Protein AF-A0A9Q1GCL2-F1 (afdb_monomer_lite)

Secondary structure (DSSP, 8-state):
--EEE-S-HHHHHHHHHTT--EEE-HHHHHHHHHHHHHTT-HHHHHHHHHHHHHHHHHHT-HHHHHHHHHHHHHTT---PPPPPPPTT-HHHHHHHHHHHHHTHHHHHHHHHH-TTTGGGPPPHHHHHHHHHHHHHHHHHHHHHHHHT-SSSPPPPPGGGHHHHHHHHHHHHHHHHHHHHHHTTS-----------------------GGGGSGGG------TT--HHHHHHHHHTSPPPPTTS-HHHHHHHTTTT-HHHHHHHHHHHTS-S-SHHHHHHHHHHHHHS-GGGTT--HHHHHHHHHHHHHTT--

Structure (mmCIF, N/CA/C/O backbone):
data_AF-A0A9Q1GCL2-F1
#
_entry.id   AF-A0A9Q1GCL2-F1
#
loop_
_atom_site.group_PDB
_atom_site.id
_atom_site.type_symbol
_atom_site.label_atom_id
_atom_site.label_alt_id
_atom_site.label_comp_id
_atom_site.label_asym_id
_atom_site.label_entity_id
_atom_site.label_seq_id
_atom_site.pdbx_PDB_ins_code
_atom_site.Cartn_x
_atom_site.Cartn_y
_atom_site.Cartn_z
_atom_site.occupancy
_atom_site.B_iso_or_equiv
_atom_site.auth_seq_id
_atom_site.auth_comp_id
_atom_site.auth_asym_id
_atom_site.auth_atom_id
_atom_site.pdbx_PDB_model_num
ATOM 1 N N . MET A 1 1 ? 7.109 1.584 -27.297 1.00 70.25 1 MET A N 1
ATOM 2 C CA . MET A 1 1 ? 6.542 2.075 -26.024 1.00 70.25 1 MET A CA 1
ATOM 3 C C . MET A 1 1 ? 6.317 0.858 -25.142 1.00 70.25 1 MET A C 1
ATOM 5 O O . MET A 1 1 ? 5.675 -0.067 -25.613 1.00 70.25 1 MET A O 1
ATOM 9 N N . CYS A 1 2 ? 6.886 0.822 -23.938 1.00 79.62 2 CYS A N 1
ATOM 10 C CA . CYS A 1 2 ? 6.651 -0.240 -22.954 1.00 79.62 2 CYS A CA 1
ATOM 11 C C . CYS A 1 2 ? 5.731 0.305 -21.854 1.00 79.62 2 CYS A C 1
ATOM 13 O O . CYS A 1 2 ? 5.875 1.469 -21.479 1.00 79.62 2 CYS A O 1
ATOM 15 N N . MET A 1 3 ? 4.786 -0.498 -21.360 1.00 83.00 3 MET A N 1
ATOM 16 C CA . MET A 1 3 ? 3.843 -0.079 -20.318 1.00 83.00 3 MET A CA 1
ATOM 17 C C . MET A 1 3 ? 3.884 -1.002 -19.101 1.00 83.00 3 MET A C 1
ATOM 19 O O . MET A 1 3 ? 3.617 -2.201 -19.209 1.00 83.00 3 MET A O 1
ATOM 23 N N . THR A 1 4 ? 4.120 -0.423 -17.923 1.00 85.31 4 THR A N 1
ATOM 24 C CA . THR A 1 4 ? 3.978 -1.116 -16.637 1.00 85.31 4 THR A CA 1
ATOM 25 C C . THR A 1 4 ? 2.554 -0.954 -16.122 1.00 85.31 4 THR A C 1
ATOM 27 O O . THR A 1 4 ? 2.095 0.160 -15.879 1.00 85.31 4 THR A O 1
ATOM 30 N N . THR A 1 5 ? 1.828 -2.059 -15.966 1.00 86.00 5 THR A N 1
ATOM 31 C CA . THR A 1 5 ? 0.405 -2.037 -15.582 1.00 86.00 5 THR A CA 1
ATOM 32 C C . THR A 1 5 ? 0.090 -3.083 -14.519 1.00 86.00 5 THR A C 1
ATOM 34 O O . THR A 1 5 ? 0.807 -4.077 -14.354 1.00 86.00 5 THR A O 1
ATOM 37 N N . ASP A 1 6 ? -0.994 -2.865 -13.774 1.00 83.38 6 ASP A N 1
ATOM 38 C CA . ASP A 1 6 ? -1.545 -3.883 -12.882 1.00 83.38 6 ASP A CA 1
ATOM 39 C C . ASP A 1 6 ? -2.020 -5.112 -13.679 1.00 83.38 6 ASP A C 1
ATOM 41 O O . ASP A 1 6 ? -1.989 -5.147 -14.909 1.00 83.38 6 ASP A O 1
ATOM 45 N N . SER A 1 7 ? -2.403 -6.194 -13.007 1.00 79.94 7 SER A N 1
ATOM 46 C CA . SER A 1 7 ? -2.884 -7.402 -13.701 1.00 79.94 7 SER A CA 1
ATOM 47 C C . SER A 1 7 ? -4.370 -7.340 -14.062 1.00 79.94 7 SER A C 1
ATOM 49 O O . SER A 1 7 ? -4.996 -8.386 -14.208 1.00 79.94 7 SER A O 1
ATOM 51 N N . GLY A 1 8 ? -4.940 -6.137 -14.212 1.00 83.69 8 GLY A N 1
ATOM 52 C CA . GLY A 1 8 ? -6.327 -5.957 -14.618 1.00 83.69 8 GLY A CA 1
ATOM 53 C C . GLY A 1 8 ? -6.581 -6.538 -16.010 1.00 83.69 8 GLY A C 1
ATOM 54 O O . GLY A 1 8 ? -5.908 -6.174 -16.974 1.00 83.69 8 GLY A O 1
ATOM 55 N N . ALA A 1 9 ? -7.573 -7.426 -16.126 1.00 86.25 9 ALA A N 1
ATOM 56 C CA . ALA A 1 9 ? -7.860 -8.157 -17.364 1.00 86.25 9 ALA A CA 1
ATOM 57 C C . ALA A 1 9 ? -8.080 -7.223 -18.568 1.00 86.25 9 ALA A C 1
ATOM 59 O O . ALA A 1 9 ? -7.517 -7.444 -19.637 1.00 86.25 9 ALA A O 1
ATOM 60 N N . ASN A 1 10 ? -8.814 -6.124 -18.368 1.00 89.50 10 ASN A N 1
ATOM 61 C CA . ASN A 1 10 ? -9.079 -5.136 -19.417 1.00 89.50 10 ASN A CA 1
ATOM 62 C C . ASN A 1 10 ? -7.790 -4.480 -19.934 1.00 89.50 10 ASN A C 1
ATOM 64 O O . ASN A 1 10 ? -7.620 -4.328 -21.142 1.00 89.50 10 ASN A O 1
ATOM 68 N N . MET A 1 11 ? -6.862 -4.138 -19.032 1.00 86.88 11 MET A N 1
ATOM 69 C CA . MET A 1 11 ? -5.577 -3.536 -19.397 1.00 86.88 11 MET A CA 1
ATOM 70 C C . MET A 1 11 ? -4.681 -4.537 -20.125 1.00 86.88 11 MET A C 1
ATOM 72 O O . MET A 1 11 ? -4.059 -4.185 -21.123 1.00 86.88 11 MET A O 1
ATOM 76 N N . VAL A 1 12 ? -4.645 -5.796 -19.675 1.00 87.19 12 VAL A N 1
ATOM 77 C CA . VAL A 1 12 ? -3.900 -6.872 -20.353 1.00 87.19 12 VAL A CA 1
ATOM 78 C C . VAL A 1 12 ? -4.408 -7.060 -21.785 1.00 87.19 12 VAL A C 1
ATOM 80 O O . VAL A 1 12 ? -3.611 -7.050 -22.722 1.00 87.19 12 VAL A O 1
ATOM 83 N N . CYS A 1 13 ? -5.727 -7.176 -21.968 1.00 89.00 13 CYS A N 1
ATOM 84 C CA . CYS A 1 13 ? -6.334 -7.351 -23.287 1.00 89.00 13 CYS A CA 1
ATOM 85 C C . CYS A 1 13 ? -6.073 -6.150 -24.203 1.00 89.00 13 CYS A C 1
ATOM 87 O O . CYS A 1 13 ? -5.667 -6.334 -25.349 1.00 89.00 13 CYS A O 1
ATOM 89 N N . ALA A 1 14 ? -6.247 -4.925 -23.699 1.00 90.06 14 ALA A N 1
ATOM 90 C CA . ALA A 1 14 ? -6.014 -3.712 -24.479 1.00 90.06 14 ALA A CA 1
ATOM 91 C C . ALA A 1 14 ? -4.563 -3.610 -24.980 1.00 90.06 14 ALA A C 1
ATOM 93 O O . ALA A 1 14 ? -4.330 -3.246 -26.133 1.00 90.06 14 ALA A O 1
ATOM 94 N N . LEU A 1 15 ? -3.580 -3.968 -24.149 1.00 89.69 15 LEU A N 1
ATOM 95 C CA . LEU A 1 15 ? -2.168 -3.970 -24.550 1.00 89.69 15 LEU A CA 1
ATOM 96 C C . LEU A 1 15 ? -1.850 -5.074 -25.564 1.00 89.69 15 LEU A C 1
ATOM 98 O O . LEU A 1 15 ? -1.062 -4.844 -26.480 1.00 89.69 15 LEU A O 1
ATOM 102 N N . GLY A 1 16 ? -2.504 -6.234 -25.447 1.00 88.31 16 GLY A N 1
ATOM 103 C CA . GLY A 1 16 ? -2.401 -7.319 -26.424 1.00 88.31 16 GLY A CA 1
ATOM 104 C C . GLY A 1 16 ? -2.926 -6.917 -27.805 1.00 88.31 16 GLY A C 1
ATOM 105 O O . GLY A 1 16 ? -2.242 -7.125 -28.804 1.00 88.31 16 GLY A O 1
ATOM 106 N N . ILE A 1 17 ? -4.094 -6.266 -27.857 1.00 93.00 17 ILE A N 1
ATOM 107 C CA . ILE A 1 17 ? -4.690 -5.755 -29.104 1.00 93.00 17 ILE A CA 1
ATOM 108 C C . ILE A 1 17 ? -3.762 -4.727 -29.766 1.00 93.00 17 ILE A C 1
ATOM 110 O O . ILE A 1 17 ? -3.517 -4.794 -30.968 1.00 93.00 17 ILE A O 1
ATOM 114 N N . ASN A 1 18 ? -3.196 -3.812 -28.974 1.00 90.38 18 ASN A N 1
ATOM 115 C CA . ASN A 1 18 ? -2.291 -2.773 -29.469 1.00 90.38 18 ASN A CA 1
ATOM 116 C C . ASN A 1 18 ? -0.856 -3.265 -29.736 1.00 90.38 18 ASN A C 1
ATOM 118 O O . ASN A 1 18 ? -0.034 -2.495 -30.231 1.00 90.38 18 ASN A O 1
ATOM 122 N N . LYS A 1 19 ? -0.540 -4.533 -29.426 1.00 90.31 19 LYS A N 1
ATOM 123 C CA . LYS A 1 19 ? 0.804 -5.131 -29.541 1.00 90.31 19 LYS A CA 1
ATOM 124 C C . LYS A 1 19 ? 1.884 -4.326 -28.804 1.00 90.31 19 LYS A C 1
ATOM 126 O O . LYS A 1 19 ? 3.006 -4.179 -29.289 1.00 90.31 19 LYS A O 1
ATOM 131 N N . TRP A 1 20 ? 1.550 -3.779 -27.637 1.00 89.25 20 TRP A N 1
ATOM 132 C CA . TRP A 1 20 ? 2.498 -3.022 -26.820 1.00 89.25 20 TRP A CA 1
ATOM 133 C C . TRP A 1 20 ? 3.169 -3.928 -25.781 1.00 89.25 20 TRP A C 1
ATOM 135 O O . TRP A 1 20 ? 2.464 -4.635 -25.056 1.00 89.25 20 TRP A O 1
ATOM 145 N N . PRO A 1 21 ? 4.513 -3.902 -25.666 1.00 86.69 21 PRO A N 1
ATOM 146 C CA . PRO A 1 21 ? 5.229 -4.580 -24.594 1.00 86.69 21 PRO A CA 1
ATOM 147 C C . PRO A 1 21 ? 4.680 -4.191 -23.221 1.00 86.69 21 PRO A C 1
ATOM 149 O O . PRO A 1 21 ? 4.565 -3.006 -22.890 1.00 86.69 21 PRO A O 1
ATOM 152 N N . ARG A 1 22 ? 4.339 -5.204 -22.425 1.00 86.88 22 ARG A N 1
ATOM 153 C CA . ARG A 1 22 ? 3.745 -5.046 -21.101 1.00 86.88 22 ARG A CA 1
ATOM 154 C C . ARG A 1 22 ? 4.687 -5.591 -20.037 1.00 86.88 22 ARG A C 1
ATOM 156 O O . ARG A 1 22 ? 5.081 -6.751 -20.101 1.00 86.88 22 ARG A O 1
ATOM 163 N N . LEU A 1 23 ? 4.924 -4.791 -19.004 1.00 86.38 23 LEU A N 1
ATOM 164 C CA . LEU A 1 23 ? 5.524 -5.240 -17.751 1.00 86.38 23 LEU A CA 1
ATOM 165 C C . LEU A 1 23 ? 4.456 -5.317 -16.662 1.00 86.38 23 LEU A C 1
ATOM 167 O O . LEU A 1 23 ? 3.565 -4.467 -16.563 1.00 86.38 23 LEU A O 1
ATOM 171 N N . ALA A 1 24 ? 4.519 -6.369 -15.851 1.00 86.12 24 ALA A N 1
ATOM 172 C CA . ALA A 1 24 ? 3.649 -6.490 -14.693 1.00 86.12 24 ALA A CA 1
ATOM 173 C C . ALA A 1 24 ? 4.147 -5.561 -13.581 1.00 86.12 24 ALA A C 1
ATOM 175 O O . ALA A 1 24 ? 5.326 -5.566 -13.248 1.00 86.12 24 ALA A O 1
ATOM 176 N N . CYS A 1 25 ? 3.240 -4.794 -12.977 1.00 87.12 25 CYS A N 1
ATOM 177 C CA . CYS A 1 25 ? 3.561 -3.968 -11.819 1.00 87.12 25 CYS A CA 1
ATOM 178 C C . CYS A 1 25 ? 4.059 -4.837 -10.654 1.00 87.12 25 CYS A C 1
ATOM 180 O O . CYS A 1 25 ? 3.294 -5.642 -10.105 1.00 87.12 25 CYS A O 1
ATOM 182 N N . PHE A 1 26 ? 5.312 -4.627 -10.243 1.00 84.88 26 PHE A N 1
ATOM 183 C CA . PHE A 1 26 ? 5.939 -5.344 -9.135 1.00 84.88 26 PHE A CA 1
ATOM 184 C C . PHE A 1 26 ? 5.127 -5.208 -7.840 1.00 84.88 26 PHE A C 1
ATOM 186 O O . PHE A 1 26 ? 4.788 -6.205 -7.207 1.00 84.88 26 PHE A O 1
ATOM 193 N N . GLY A 1 27 ? 4.712 -3.984 -7.490 1.00 83.12 27 GLY A N 1
ATOM 194 C CA . GLY A 1 27 ? 3.934 -3.727 -6.273 1.00 83.12 27 GLY A CA 1
ATOM 195 C C . GLY A 1 27 ? 2.605 -4.493 -6.229 1.00 83.12 27 GLY A C 1
ATOM 196 O O . GLY A 1 27 ? 2.213 -5.010 -5.183 1.00 83.12 27 GLY A O 1
ATOM 197 N N . HIS A 1 28 ? 1.934 -4.641 -7.375 1.00 82.69 28 HIS A N 1
ATOM 198 C CA . HIS A 1 28 ? 0.697 -5.416 -7.476 1.00 82.69 28 HIS A CA 1
ATOM 199 C C . HIS A 1 28 ? 0.947 -6.933 -7.420 1.00 82.69 28 HIS A C 1
ATOM 201 O O . HIS A 1 28 ? 0.155 -7.676 -6.841 1.00 82.69 28 HIS A O 1
ATOM 207 N N . ARG A 1 29 ? 2.056 -7.420 -7.989 1.00 86.06 29 ARG A N 1
ATOM 208 C CA . ARG A 1 29 ? 2.467 -8.829 -7.862 1.00 86.06 29 ARG A CA 1
ATOM 209 C C . ARG A 1 29 ? 2.797 -9.184 -6.414 1.00 86.06 29 ARG A C 1
ATOM 211 O O . ARG A 1 29 ? 2.303 -10.196 -5.922 1.00 86.06 29 ARG A O 1
ATOM 218 N N . LEU A 1 30 ? 3.541 -8.321 -5.724 1.00 85.44 30 LEU A N 1
ATOM 219 C CA . LEU A 1 30 ? 3.873 -8.489 -4.313 1.00 85.44 30 LEU A CA 1
ATOM 220 C C . LEU A 1 30 ? 2.616 -8.490 -3.434 1.00 85.44 30 LEU A C 1
ATOM 222 O O . LEU A 1 30 ? 2.471 -9.359 -2.579 1.00 85.44 30 LEU A O 1
ATOM 226 N N . HIS A 1 31 ? 1.668 -7.582 -3.694 1.00 84.06 31 HIS A N 1
ATOM 227 C CA . HIS A 1 31 ? 0.363 -7.581 -3.027 1.00 84.06 31 HIS A CA 1
ATOM 228 C C . HIS A 1 31 ? -0.335 -8.942 -3.131 1.00 84.06 31 HIS A C 1
ATOM 230 O O . HIS A 1 31 ? -0.723 -9.507 -2.112 1.00 84.06 31 HIS A O 1
ATOM 236 N N . ILE A 1 32 ? -0.454 -9.482 -4.349 1.00 85.94 32 ILE A N 1
ATOM 237 C CA . ILE A 1 32 ? -1.101 -10.776 -4.592 1.00 85.94 32 ILE A CA 1
ATOM 238 C C . ILE A 1 32 ? -0.354 -11.909 -3.883 1.00 85.94 32 ILE A C 1
ATOM 240 O O . ILE A 1 32 ? -0.993 -12.798 -3.325 1.00 85.94 32 ILE A O 1
ATOM 244 N N . ALA A 1 33 ? 0.981 -11.895 -3.899 1.00 88.88 33 ALA A N 1
ATOM 245 C CA . ALA A 1 33 ? 1.789 -12.906 -3.224 1.00 88.88 33 ALA A CA 1
ATOM 246 C C . ALA A 1 33 ? 1.540 -12.909 -1.707 1.00 88.88 33 ALA A C 1
ATOM 248 O O . ALA A 1 33 ? 1.296 -13.968 -1.132 1.00 88.88 33 ALA A O 1
ATOM 249 N N . ILE A 1 34 ? 1.521 -11.725 -1.083 1.00 87.19 34 ILE A N 1
ATOM 250 C CA . ILE A 1 34 ? 1.223 -11.562 0.345 1.00 87.19 34 ILE A CA 1
ATOM 251 C C . ILE A 1 34 ? -0.216 -11.986 0.653 1.00 87.19 34 ILE A C 1
ATOM 253 O O . ILE A 1 34 ? -0.451 -12.695 1.624 1.00 87.19 34 ILE A O 1
ATOM 257 N N . GLU A 1 35 ? -1.200 -11.580 -0.154 1.00 85.69 35 GLU A N 1
ATOM 258 C CA . GLU A 1 35 ? -2.590 -11.970 0.104 1.00 85.69 35 GLU A CA 1
ATOM 259 C C . GLU A 1 35 ? -2.785 -13.480 0.018 1.00 85.69 35 GLU A C 1
ATOM 261 O O . GLU A 1 35 ? -3.429 -14.058 0.889 1.00 85.69 35 GLU A O 1
ATOM 266 N N . ARG A 1 36 ? -2.184 -14.128 -0.984 1.00 88.75 36 ARG A N 1
ATOM 267 C CA . ARG A 1 36 ? -2.247 -15.584 -1.142 1.00 88.75 36 ARG A CA 1
ATOM 268 C C . ARG A 1 36 ? -1.541 -16.322 -0.012 1.00 88.75 36 ARG A C 1
ATOM 270 O O . ARG A 1 36 ? -2.038 -17.364 0.405 1.00 88.75 36 ARG A O 1
ATOM 277 N N . SER A 1 37 ? -0.421 -15.803 0.495 1.00 88.44 37 SER A N 1
ATOM 278 C CA . SER A 1 37 ? 0.310 -16.463 1.583 1.00 88.44 37 SER A CA 1
ATOM 279 C C . SER A 1 37 ? -0.480 -16.477 2.893 1.00 88.44 37 SER A C 1
ATOM 281 O O . SER A 1 37 ? -0.377 -17.437 3.651 1.00 88.44 37 SER A O 1
ATOM 283 N N . VAL A 1 38 ? -1.316 -15.461 3.136 1.00 86.75 38 VAL A N 1
ATOM 284 C CA . VAL A 1 38 ? -2.121 -15.352 4.366 1.00 86.75 38 VAL A CA 1
ATOM 285 C C . VAL A 1 38 ? -3.578 -15.795 4.207 1.00 86.75 38 VAL A C 1
ATOM 287 O O . VAL A 1 38 ? -4.299 -15.866 5.200 1.00 86.75 38 VAL A O 1
ATOM 290 N N . GLN A 1 39 ? -4.033 -16.099 2.987 1.00 82.69 39 GLN A N 1
ATOM 291 C CA . GLN A 1 39 ? -5.446 -16.366 2.685 1.00 82.69 39 GLN A CA 1
ATOM 292 C C . GLN A 1 39 ? -6.031 -17.542 3.480 1.00 82.69 39 GLN A C 1
ATOM 294 O O . GLN A 1 39 ? -7.204 -17.508 3.845 1.00 82.69 39 GLN A O 1
ATOM 299 N N . ASN A 1 40 ? -5.213 -18.558 3.766 1.00 87.00 40 ASN A N 1
ATOM 300 C CA . ASN A 1 40 ? -5.641 -19.785 4.441 1.00 87.00 40 ASN A CA 1
ATOM 301 C C . ASN A 1 40 ? -5.356 -19.786 5.953 1.00 87.00 40 ASN A C 1
ATOM 303 O O . ASN A 1 40 ? -5.679 -20.756 6.637 1.00 87.00 40 ASN A O 1
ATOM 307 N N . ASP A 1 41 ? -4.761 -18.720 6.495 1.00 92.62 41 ASP A N 1
ATOM 308 C CA . ASP A 1 41 ? -4.518 -18.616 7.931 1.00 92.62 41 ASP A CA 1
ATOM 309 C C . ASP A 1 41 ? -5.742 -18.008 8.635 1.00 92.62 41 ASP A C 1
ATOM 311 O O . ASP A 1 41 ? -5.983 -16.797 8.622 1.00 92.62 41 ASP A O 1
ATOM 315 N N . ASN A 1 42 ? -6.510 -18.868 9.309 1.00 92.94 42 ASN A N 1
ATOM 316 C CA . ASN A 1 42 ? -7.699 -18.473 10.067 1.00 92.94 42 ASN A CA 1
ATOM 317 C C . ASN A 1 42 ? -7.403 -17.442 11.168 1.00 92.94 42 ASN A C 1
ATOM 319 O O . ASN A 1 42 ? -8.266 -16.623 11.492 1.00 92.94 42 ASN A O 1
ATOM 323 N N . ARG A 1 43 ? -6.199 -17.451 11.754 1.00 93.31 43 ARG A N 1
ATOM 324 C CA . ARG A 1 43 ? -5.808 -16.490 12.794 1.00 93.31 43 ARG A CA 1
ATOM 325 C C . ARG A 1 43 ? -5.613 -15.110 12.183 1.00 93.31 43 ARG A C 1
ATOM 327 O O . ARG A 1 43 ? -6.129 -14.135 12.729 1.00 93.31 43 ARG A O 1
ATOM 334 N N . VAL A 1 44 ? -4.938 -15.039 11.036 1.00 92.12 44 VAL A N 1
ATOM 335 C CA . VAL A 1 44 ? -4.747 -13.789 10.284 1.00 92.12 44 VAL A CA 1
ATOM 336 C C . VAL A 1 44 ? -6.077 -13.262 9.754 1.00 92.12 44 VAL A C 1
ATOM 338 O O . VAL A 1 44 ? -6.362 -12.069 9.897 1.00 92.12 44 VAL A O 1
ATOM 341 N N . ALA A 1 45 ? -6.927 -14.137 9.214 1.00 92.06 45 ALA A N 1
ATOM 342 C CA . ALA A 1 45 ? -8.257 -13.772 8.736 1.00 92.06 45 ALA A CA 1
ATOM 343 C C . ALA A 1 45 ? -9.129 -13.197 9.864 1.00 92.06 45 ALA A C 1
ATOM 345 O O . ALA A 1 45 ? -9.732 -12.130 9.704 1.00 92.06 45 ALA A O 1
ATOM 346 N N . ARG A 1 46 ? -9.143 -13.849 11.037 1.00 93.88 46 ARG A N 1
ATOM 347 C CA . ARG A 1 46 ? -9.862 -13.369 12.227 1.00 93.88 46 ARG A CA 1
ATOM 348 C C . ARG A 1 46 ? -9.340 -12.007 12.685 1.00 93.88 46 ARG A C 1
ATOM 350 O O . ARG A 1 46 ? -10.134 -11.072 12.791 1.00 93.88 46 ARG A O 1
ATOM 357 N N . ALA A 1 47 ? -8.030 -11.879 12.899 1.00 93.88 47 ALA A N 1
ATOM 358 C CA . ALA A 1 47 ? -7.413 -10.648 13.392 1.00 93.88 47 ALA A CA 1
ATOM 359 C C . ALA A 1 47 ? -7.626 -9.475 12.420 1.00 93.88 47 ALA A C 1
ATOM 361 O O . ALA A 1 47 ? -7.990 -8.370 12.827 1.00 93.88 47 ALA A O 1
ATOM 362 N N . THR A 1 48 ? -7.471 -9.712 11.115 1.00 92.19 48 THR A N 1
ATOM 363 C CA . THR A 1 48 ? -7.745 -8.707 10.075 1.00 92.19 48 THR A CA 1
ATOM 364 C C . THR A 1 48 ? -9.224 -8.312 10.066 1.00 92.19 48 THR A C 1
ATOM 366 O O . THR A 1 48 ? -9.553 -7.129 9.971 1.00 92.19 48 THR A O 1
ATOM 369 N N . GLY A 1 49 ? -10.131 -9.282 10.216 1.00 93.50 49 GLY A N 1
ATOM 370 C CA . GLY A 1 49 ? -11.572 -9.044 10.289 1.00 93.50 49 GLY A CA 1
ATOM 371 C C . GLY A 1 49 ? -11.986 -8.192 11.492 1.00 93.50 49 GLY A C 1
ATOM 372 O O . GLY A 1 49 ? -12.800 -7.280 11.338 1.00 93.50 49 GLY A O 1
ATOM 373 N N . VAL A 1 50 ? -11.407 -8.442 12.673 1.00 94.81 50 VAL A N 1
ATOM 374 C CA . VAL A 1 50 ? -11.626 -7.617 13.875 1.00 94.81 50 VAL A CA 1
ATOM 375 C C . VAL A 1 50 ? -11.145 -6.191 13.629 1.00 94.81 50 VAL A C 1
ATOM 377 O O . VAL A 1 50 ? -11.922 -5.256 13.815 1.00 94.81 50 VAL A O 1
ATOM 380 N N . CYS A 1 51 ? -9.920 -6.021 13.122 1.00 94.62 51 CYS A N 1
ATOM 381 C CA . CYS A 1 51 ? -9.352 -4.706 12.815 1.00 94.62 51 CYS A CA 1
ATOM 382 C C . CYS A 1 51 ? -10.274 -3.900 11.878 1.00 94.62 51 CYS A C 1
ATOM 384 O O . CYS A 1 51 ? -10.681 -2.783 12.203 1.00 94.62 51 CYS A O 1
ATOM 386 N N . LYS A 1 52 ? -10.725 -4.509 10.770 1.00 94.25 52 LYS A N 1
ATOM 387 C CA . LYS A 1 52 ? -11.660 -3.889 9.812 1.00 94.25 52 LYS A CA 1
ATOM 388 C C . LYS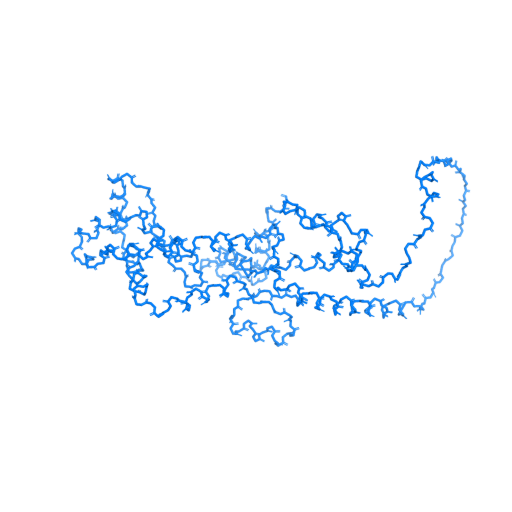 A 1 52 ? -12.989 -3.485 10.452 1.00 94.25 52 LYS A C 1
ATOM 390 O O . LYS A 1 52 ? -13.478 -2.381 10.209 1.00 94.25 52 LYS A O 1
ATOM 395 N N . LYS A 1 53 ? -13.588 -4.360 11.268 1.00 94.81 53 LYS A N 1
ATOM 396 C CA . LYS A 1 53 ? -14.868 -4.080 11.945 1.00 94.81 53 LYS A CA 1
ATOM 397 C C . LYS A 1 53 ? -14.737 -2.947 12.954 1.00 94.81 53 LYS A C 1
ATOM 399 O O . LYS A 1 53 ? -15.610 -2.079 12.996 1.00 94.81 53 LYS A O 1
ATOM 404 N N . VAL A 1 54 ? -13.652 -2.929 13.726 1.00 94.94 54 VAL A N 1
ATOM 405 C CA . VAL A 1 54 ? -13.339 -1.838 14.654 1.00 94.94 54 VAL A CA 1
ATOM 406 C C . VAL A 1 54 ? -13.230 -0.533 13.875 1.00 94.94 54 VAL A C 1
ATOM 408 O O . VAL A 1 54 ? -14.024 0.374 14.112 1.00 94.94 54 VAL A O 1
ATOM 411 N N . VAL A 1 55 ? -12.350 -0.461 12.873 1.00 95.19 55 VAL A N 1
ATOM 412 C CA . VAL A 1 55 ? -12.164 0.750 12.059 1.00 95.19 55 VAL A CA 1
ATOM 413 C C . VAL A 1 55 ? -13.482 1.231 11.456 1.00 95.19 55 VAL A C 1
ATOM 415 O O . VAL A 1 55 ? -13.823 2.402 11.606 1.00 95.19 55 VAL A O 1
ATOM 418 N N . SER A 1 56 ? -14.269 0.335 10.856 1.00 94.31 56 SER A N 1
ATOM 419 C CA . SER A 1 56 ? -15.591 0.657 10.305 1.00 94.31 56 SER A CA 1
ATOM 420 C C . SER A 1 56 ? -16.527 1.265 11.360 1.00 94.31 56 SER A C 1
ATOM 422 O O . SER A 1 56 ? -17.120 2.326 11.149 1.00 94.31 56 SER A O 1
ATOM 424 N N . THR A 1 57 ? -16.585 0.665 12.551 1.00 92.81 57 THR A N 1
ATOM 425 C CA . THR A 1 57 ? -17.441 1.117 13.659 1.00 92.81 57 THR A CA 1
ATOM 426 C C . THR A 1 57 ? -17.129 2.555 14.089 1.00 92.81 57 THR A C 1
ATOM 428 O O . THR A 1 57 ? -18.044 3.327 14.386 1.00 92.81 57 THR A O 1
ATOM 431 N N . PHE A 1 58 ? -15.853 2.952 14.095 1.00 93.88 58 PHE A N 1
ATOM 432 C CA . PHE A 1 58 ? -15.460 4.339 14.366 1.00 93.88 58 PHE A CA 1
ATOM 433 C C . PHE A 1 58 ? -15.648 5.239 13.139 1.00 93.88 58 PHE A C 1
ATOM 435 O O . PHE A 1 58 ? -16.116 6.366 13.282 1.00 93.88 58 PHE A O 1
ATOM 442 N N . SER A 1 59 ? -15.348 4.765 11.928 1.00 91.88 59 SER A N 1
ATOM 443 C CA . SER A 1 59 ? -15.465 5.541 10.686 1.00 91.88 59 SER A CA 1
ATOM 444 C C . SER A 1 59 ? -16.888 6.024 10.402 1.00 91.88 59 SER A C 1
ATOM 446 O O . SER A 1 59 ? -17.051 7.153 9.932 1.00 91.88 59 SER A O 1
ATOM 448 N N . TYR A 1 60 ? -17.910 5.244 10.757 1.00 89.88 60 TYR A N 1
ATOM 449 C CA . TYR A 1 60 ? -19.313 5.602 10.517 1.00 89.88 60 TYR A CA 1
ATOM 450 C C . TYR A 1 60 ? -20.027 6.252 11.714 1.00 89.88 60 TYR A C 1
ATOM 452 O O . TYR A 1 60 ? -21.162 6.699 11.575 1.00 89.88 60 TYR A O 1
ATOM 460 N N . SER A 1 61 ? -19.384 6.371 12.882 1.00 93.19 61 SER A N 1
ATOM 461 C CA . SER A 1 61 ? -20.020 6.928 14.085 1.00 93.19 61 SER A CA 1
ATOM 462 C C . SER A 1 61 ? -19.309 8.176 14.593 1.00 93.19 61 SER A C 1
ATOM 464 O O . SER A 1 61 ? -18.257 8.106 15.228 1.00 93.19 61 SER A O 1
ATOM 466 N N . TRP A 1 62 ? -19.919 9.345 14.378 1.00 93.06 62 TRP A N 1
ATOM 467 C CA . TRP A 1 62 ? -19.374 10.615 14.870 1.00 93.06 62 TRP A CA 1
ATOM 468 C C . TRP A 1 62 ? -19.221 10.635 16.401 1.00 93.06 62 TRP A C 1
ATOM 470 O O . TRP A 1 62 ? -18.226 11.152 16.908 1.00 93.06 62 TRP A O 1
ATOM 480 N N . LYS A 1 63 ? -20.159 10.014 17.138 1.00 94.44 63 LYS A N 1
ATOM 481 C CA . LYS A 1 63 ? -20.105 9.899 18.606 1.00 94.44 63 LYS A CA 1
ATOM 482 C C . LYS A 1 63 ? -18.870 9.115 19.048 1.00 94.44 63 LYS A C 1
ATOM 484 O O . LYS A 1 63 ? -18.147 9.570 19.929 1.00 94.44 63 LYS A O 1
ATOM 489 N N . LYS A 1 64 ? -18.587 7.982 18.393 1.00 93.69 64 LYS A N 1
ATOM 490 C CA . LYS A 1 64 ? -17.397 7.168 18.681 1.00 93.69 64 LYS A CA 1
ATOM 491 C C . LYS A 1 64 ? -16.104 7.865 18.272 1.00 93.69 64 LYS A C 1
ATOM 493 O O . LYS A 1 64 ? -15.134 7.770 19.008 1.00 93.69 64 LYS A O 1
ATOM 498 N N . LYS A 1 65 ? -16.087 8.616 17.162 1.00 94.25 65 LYS A N 1
ATOM 499 C CA . LYS A 1 65 ? -14.931 9.461 16.801 1.00 94.25 65 LYS A CA 1
ATOM 500 C C . LYS A 1 65 ? -14.633 10.491 17.885 1.00 94.25 65 LYS A C 1
ATOM 502 O O . LYS A 1 65 ? -13.484 10.631 18.281 1.00 94.25 65 LYS A O 1
ATOM 507 N N . LYS A 1 66 ? -15.664 11.177 18.391 1.00 95.12 66 LYS A N 1
ATOM 508 C CA . LYS A 1 66 ? -15.510 12.151 19.479 1.00 95.12 66 LYS A CA 1
ATOM 509 C C . LYS A 1 66 ? -14.999 11.480 20.756 1.00 95.12 66 LYS A C 1
ATOM 511 O O . LYS A 1 66 ? -14.049 11.979 21.345 1.00 95.12 66 LYS A O 1
ATOM 516 N N . ALA A 1 67 ? -15.583 10.344 21.139 1.00 95.25 67 ALA A N 1
ATOM 517 C CA . ALA A 1 67 ? -15.145 9.571 22.302 1.00 95.25 67 ALA A CA 1
ATOM 518 C C . ALA A 1 67 ? -13.697 9.071 22.163 1.00 95.25 67 ALA A C 1
ATOM 520 O O . ALA A 1 67 ? -12.943 9.148 23.126 1.00 95.25 67 ALA A O 1
ATOM 521 N N . LEU A 1 68 ? -13.285 8.640 20.964 1.00 95.62 68 LEU A N 1
ATOM 522 C CA . LEU A 1 68 ? -11.902 8.255 20.673 1.00 95.62 68 LEU A CA 1
ATOM 523 C C . LEU A 1 68 ? -10.943 9.421 20.897 1.00 95.62 68 LEU A C 1
ATOM 525 O O . LEU A 1 68 ? -9.934 9.249 21.563 1.00 95.62 68 LEU A O 1
ATOM 529 N N . THR A 1 69 ? -11.275 10.614 20.400 1.00 95.50 69 THR A N 1
ATOM 530 C CA . THR A 1 69 ? -10.447 11.805 20.625 1.00 95.50 69 THR A CA 1
ATOM 531 C C . THR A 1 69 ? -10.367 12.186 22.102 1.00 95.50 69 THR A C 1
ATOM 533 O O . THR A 1 69 ? -9.321 12.644 22.552 1.00 95.50 69 THR A O 1
ATOM 536 N N . THR A 1 70 ? -11.441 11.996 22.871 1.00 96.25 70 THR A N 1
ATOM 537 C CA . THR A 1 70 ? -11.405 12.203 24.325 1.00 96.25 70 THR A CA 1
ATOM 538 C C . THR A 1 70 ? -10.485 11.187 25.006 1.00 96.25 70 THR A C 1
ATOM 540 O O . THR A 1 70 ? -9.557 11.599 25.694 1.00 96.25 70 THR A O 1
ATOM 543 N N . ALA A 1 71 ? -10.659 9.889 24.734 1.00 95.69 71 ALA A N 1
ATOM 544 C CA . ALA A 1 71 ? -9.824 8.823 25.297 1.00 95.69 71 ALA A CA 1
ATOM 545 C C . ALA A 1 71 ? -8.340 8.972 24.911 1.00 95.69 71 ALA A C 1
ATOM 547 O O . ALA A 1 71 ? -7.454 8.758 25.731 1.00 95.69 71 ALA A O 1
ATOM 548 N N . GLN A 1 72 ? -8.052 9.409 23.680 1.00 96.94 72 GLN A N 1
ATOM 549 C CA . GLN A 1 72 ? -6.695 9.737 23.230 1.00 96.94 72 GLN A CA 1
ATOM 550 C C . GLN A 1 72 ? -6.040 10.806 24.108 1.00 96.94 72 GLN A C 1
ATOM 552 O O . GLN A 1 72 ? -4.886 10.649 24.493 1.00 96.94 72 GLN A O 1
ATOM 557 N N . ARG A 1 73 ? -6.771 11.873 24.456 1.00 95.56 73 ARG A N 1
ATOM 558 C CA . ARG A 1 73 ? -6.250 12.936 25.330 1.00 95.56 73 ARG A CA 1
ATOM 559 C C . ARG A 1 73 ? -6.058 12.459 26.764 1.00 95.56 73 ARG A C 1
ATOM 561 O O . ARG A 1 73 ? -5.042 12.781 27.360 1.00 95.56 73 ARG A O 1
ATOM 568 N N . GLU A 1 74 ? -7.003 11.690 27.297 1.00 96.12 74 GLU A N 1
ATOM 569 C CA . GLU A 1 74 ? -6.916 11.135 28.656 1.00 96.12 74 GLU A CA 1
ATOM 570 C C . GLU A 1 74 ? -5.705 10.207 28.822 1.00 96.12 74 GLU A C 1
ATOM 572 O O . GLU A 1 74 ? -5.042 10.223 29.856 1.00 96.12 74 GLU A O 1
ATOM 577 N N . LEU A 1 75 ? -5.387 9.427 27.786 1.00 94.00 75 LEU A N 1
ATOM 578 C CA . LEU A 1 75 ? -4.277 8.472 27.780 1.00 94.00 75 LEU A CA 1
ATOM 579 C C . LEU A 1 75 ? -2.956 9.055 27.252 1.00 94.00 75 LEU A C 1
ATOM 581 O O . LEU A 1 75 ? -1.991 8.306 27.099 1.00 94.00 75 LEU A O 1
ATOM 585 N N . ASN A 1 76 ? -2.897 10.361 26.965 1.00 94.19 76 ASN A N 1
ATOM 586 C CA . ASN A 1 76 ? -1.739 11.041 26.367 1.00 94.19 76 ASN A CA 1
ATOM 587 C C . ASN A 1 76 ? -1.241 10.398 25.053 1.00 94.19 76 ASN A C 1
ATOM 589 O O . ASN A 1 76 ? -0.041 10.356 24.782 1.00 94.19 76 ASN A O 1
ATOM 593 N N . LEU A 1 77 ? -2.158 9.891 24.226 1.00 94.25 77 LEU A N 1
ATOM 594 C CA . LEU A 1 77 ? -1.853 9.329 22.911 1.00 94.25 77 LEU A CA 1
ATOM 595 C C . LEU A 1 77 ? -1.974 10.391 21.804 1.00 94.25 77 LEU A C 1
ATOM 597 O O . LEU A 1 77 ? -2.778 11.325 21.916 1.00 94.25 77 LEU A O 1
ATOM 601 N N . PRO A 1 78 ? -1.244 10.234 20.682 1.00 94.31 78 PRO A N 1
ATOM 602 C CA . PRO A 1 78 ? -1.434 11.068 19.501 1.00 94.31 78 PRO A CA 1
ATOM 603 C C . PRO A 1 78 ? -2.895 11.064 19.031 1.00 94.31 78 PRO A C 1
ATOM 605 O O . PRO A 1 78 ? -3.540 10.016 18.953 1.00 94.31 78 PRO A O 1
ATOM 608 N N . THR A 1 79 ? -3.428 12.237 18.679 1.00 92.56 79 THR A N 1
ATOM 609 C CA . THR A 1 79 ? -4.832 12.393 18.257 1.00 92.56 79 THR A CA 1
ATOM 610 C C . THR A 1 79 ? -5.01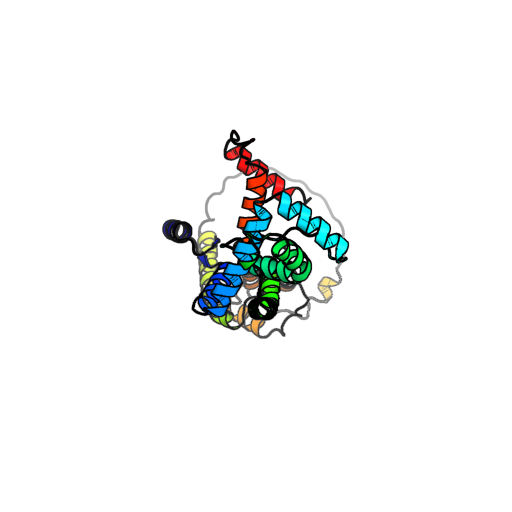8 12.053 16.779 1.00 92.56 79 THR A C 1
ATOM 612 O O . THR A 1 79 ? -5.310 12.898 15.932 1.00 92.56 79 THR A O 1
ATOM 615 N N . HIS A 1 80 ? -4.833 10.778 16.447 1.00 94.31 80 HIS A N 1
ATOM 616 C CA . HIS A 1 80 ? -4.941 10.288 15.079 1.00 94.31 80 HIS A CA 1
ATOM 617 C C . HIS A 1 80 ? -6.300 9.649 14.785 1.00 94.31 80 HIS A C 1
ATOM 619 O O . HIS A 1 80 ? -6.901 8.965 15.612 1.00 94.31 80 HIS A O 1
ATOM 625 N N . LYS A 1 81 ? -6.784 9.836 13.553 1.00 92.19 81 LYS A N 1
ATOM 626 C CA . LYS A 1 81 ? -7.948 9.102 13.039 1.00 92.19 81 LYS A CA 1
ATOM 627 C C . LYS A 1 81 ? -7.527 7.681 12.652 1.00 92.19 81 LYS A C 1
ATOM 629 O O . LYS A 1 81 ? -6.411 7.475 12.171 1.00 92.19 81 LYS A O 1
ATOM 634 N N . LEU A 1 82 ? -8.438 6.721 12.815 1.00 93.50 82 LEU A N 1
ATOM 635 C CA . LEU A 1 82 ? -8.222 5.358 12.330 1.00 93.50 82 LEU A CA 1
ATOM 636 C C . LEU A 1 82 ? -8.145 5.336 10.797 1.00 93.50 82 LEU A C 1
ATOM 638 O O . LEU A 1 82 ? -8.855 6.080 10.115 1.00 93.50 82 LEU A O 1
ATOM 642 N N . VAL A 1 83 ? -7.271 4.483 10.267 1.00 91.88 83 VAL A N 1
ATOM 643 C CA . VAL A 1 83 ? -7.004 4.358 8.830 1.00 91.88 83 VAL A CA 1
ATOM 644 C C . VAL A 1 83 ? -7.844 3.219 8.271 1.00 91.88 83 VAL A C 1
ATOM 646 O O . VAL A 1 83 ? -7.853 2.132 8.832 1.00 91.88 83 VAL A O 1
ATOM 649 N N . THR A 1 84 ? -8.554 3.461 7.170 1.00 89.50 84 THR A N 1
ATOM 650 C CA . THR A 1 84 ? -9.314 2.416 6.466 1.00 89.50 84 THR A CA 1
ATOM 651 C C . THR A 1 84 ? -8.434 1.750 5.412 1.00 89.50 84 THR A C 1
ATOM 653 O O . THR A 1 84 ? -7.729 2.436 4.674 1.00 89.50 84 THR A O 1
ATOM 656 N N . GLU A 1 85 ? -8.479 0.419 5.341 1.00 85.25 85 GLU A N 1
ATOM 657 C CA . GLU A 1 85 ? -7.779 -0.357 4.314 1.00 85.25 85 GLU A CA 1
ATOM 658 C C . GLU A 1 85 ? -8.365 -0.095 2.918 1.00 85.25 85 GLU A C 1
ATOM 660 O O . GLU A 1 85 ? -9.580 -0.118 2.720 1.00 85.25 85 GLU A O 1
ATOM 665 N N . SER A 1 86 ? -7.480 0.085 1.939 1.00 78.69 86 SER A N 1
ATOM 666 C CA . SER A 1 86 ? -7.789 0.002 0.516 1.00 78.69 86 SER A CA 1
ATOM 667 C C . SER A 1 86 ? -7.451 -1.407 0.019 1.00 78.69 86 SER A C 1
ATOM 669 O O . SER A 1 86 ? -6.273 -1.777 0.048 1.00 78.69 86 SER A O 1
ATOM 671 N N . PRO A 1 87 ? -8.424 -2.182 -0.495 1.00 65.31 87 PRO A N 1
ATOM 672 C CA . PRO A 1 87 ? -8.192 -3.552 -0.960 1.00 65.31 87 PRO A CA 1
ATOM 673 C C . PRO A 1 87 ? -7.094 -3.661 -2.020 1.00 65.31 87 PRO A C 1
ATOM 675 O O . PRO A 1 87 ? -6.419 -4.669 -2.109 1.00 65.31 87 PRO A O 1
ATOM 678 N N . THR A 1 88 ? -6.889 -2.605 -2.806 1.00 66.12 88 THR A N 1
ATOM 679 C CA . THR A 1 88 ? -5.942 -2.570 -3.926 1.00 66.12 88 THR A CA 1
ATOM 680 C C . THR A 1 88 ? -4.482 -2.357 -3.522 1.00 66.12 88 THR A C 1
ATOM 682 O O . THR A 1 88 ? -3.599 -2.437 -4.375 1.00 66.12 88 THR A O 1
ATOM 685 N N . ARG A 1 89 ? -4.197 -2.036 -2.252 1.00 71.75 89 ARG A N 1
ATOM 686 C CA . ARG A 1 89 ? -2.843 -1.692 -1.791 1.00 71.75 89 ARG A CA 1
ATOM 687 C C . ARG A 1 89 ? -2.575 -2.288 -0.419 1.00 71.75 89 ARG A C 1
ATOM 689 O O . ARG A 1 89 ? -3.023 -1.747 0.593 1.00 71.75 89 ARG A O 1
ATOM 696 N N . TRP A 1 90 ? -1.770 -3.345 -0.372 1.00 77.44 90 TRP A N 1
ATOM 697 C CA . TRP A 1 90 ? -1.421 -4.029 0.877 1.00 77.44 90 TRP A CA 1
ATOM 698 C C . TRP A 1 90 ? -0.814 -3.106 1.948 1.00 77.44 90 TRP A C 1
ATOM 700 O O . TRP A 1 90 ? -1.120 -3.270 3.125 1.00 77.44 90 TRP A O 1
ATOM 710 N N . GLY A 1 91 ? -0.041 -2.081 1.563 1.00 82.25 91 GLY A N 1
ATOM 711 C CA . GLY A 1 91 ? 0.520 -1.114 2.516 1.00 82.25 91 GLY A CA 1
ATOM 712 C C . GLY A 1 91 ? -0.546 -0.350 3.315 1.00 82.25 91 GLY A C 1
ATOM 713 O O . GLY A 1 91 ? -0.296 0.101 4.425 1.00 82.25 91 GLY A O 1
ATOM 714 N N . SER A 1 92 ? -1.778 -0.238 2.804 1.00 86.06 92 SER A N 1
ATOM 715 C CA . SER A 1 92 ? -2.886 0.347 3.572 1.00 86.06 92 SER A CA 1
ATOM 716 C C . SER A 1 92 ? -3.386 -0.565 4.698 1.00 86.06 92 SER A C 1
ATOM 718 O O . SER A 1 92 ? -3.822 -0.058 5.730 1.00 86.06 92 SER A O 1
ATOM 720 N N . ARG A 1 93 ? -3.281 -1.894 4.536 1.00 87.56 93 ARG A N 1
ATOM 721 C CA . ARG A 1 93 ? -3.591 -2.874 5.588 1.00 87.56 93 ARG A CA 1
ATOM 722 C C . ARG A 1 93 ? -2.575 -2.775 6.722 1.00 87.56 93 ARG A C 1
ATOM 724 O O . ARG A 1 93 ? -2.979 -2.720 7.878 1.00 87.56 93 ARG A O 1
ATOM 731 N N . VAL A 1 94 ? -1.287 -2.680 6.390 1.00 89.19 94 VAL A N 1
ATOM 732 C CA . VAL A 1 94 ? -0.213 -2.495 7.381 1.00 89.19 94 VAL A CA 1
ATOM 733 C C . VAL A 1 94 ? -0.382 -1.166 8.115 1.00 89.19 94 VAL A C 1
ATOM 735 O O . VAL A 1 94 ? -0.482 -1.171 9.335 1.00 89.19 94 VAL A O 1
ATOM 738 N N . LYS A 1 95 ? -0.600 -0.053 7.400 1.00 91.56 95 LYS A N 1
ATOM 739 C CA . LYS A 1 95 ? -0.904 1.258 8.014 1.00 91.56 95 LYS A CA 1
ATOM 740 C C . LYS A 1 95 ? -2.130 1.235 8.935 1.00 91.56 95 LYS A C 1
ATOM 742 O O . LYS A 1 95 ? -2.160 1.930 9.950 1.00 91.56 95 LYS A O 1
ATOM 747 N N . MET A 1 96 ? -3.166 0.471 8.578 1.00 93.88 96 MET A N 1
ATOM 748 C CA . MET A 1 96 ? -4.346 0.275 9.425 1.00 93.88 96 MET A CA 1
ATOM 749 C C . MET A 1 96 ? -3.988 -0.473 10.714 1.00 93.88 96 MET A C 1
ATOM 751 O O . MET A 1 96 ? -4.403 -0.037 11.787 1.00 93.88 96 MET A O 1
ATOM 755 N N . MET A 1 97 ? -3.207 -1.552 10.621 1.00 93.88 97 MET A N 1
ATOM 756 C CA . MET A 1 97 ? -2.750 -2.328 11.779 1.00 93.88 97 MET A CA 1
ATOM 757 C C . MET A 1 97 ? -1.795 -1.524 12.671 1.00 93.88 97 MET A C 1
ATOM 759 O O . MET A 1 97 ? -2.008 -1.487 13.876 1.00 93.88 97 MET A O 1
ATOM 763 N N . GLU A 1 98 ? -0.832 -0.794 12.104 1.00 94.50 98 GLU A N 1
ATOM 764 C CA . GLU A 1 98 ? 0.063 0.122 12.832 1.00 94.50 98 GLU A CA 1
ATOM 765 C C . GLU A 1 98 ? -0.726 1.178 13.613 1.00 94.50 98 GLU A C 1
ATOM 767 O O . GLU A 1 98 ? -0.517 1.370 14.812 1.00 94.50 98 GLU A O 1
ATOM 772 N N . ARG A 1 99 ? -1.697 1.833 12.957 1.00 95.88 99 ARG A N 1
ATOM 773 C CA . ARG A 1 99 ? -2.568 2.809 13.624 1.00 95.88 99 ARG A CA 1
ATOM 774 C C . ARG A 1 99 ? -3.407 2.155 14.717 1.00 95.88 99 ARG A C 1
ATOM 776 O O . ARG A 1 99 ? -3.678 2.791 15.731 1.00 95.88 99 ARG A O 1
ATOM 783 N N . MET A 1 100 ? -3.846 0.918 14.505 1.00 95.25 100 MET A N 1
ATOM 784 C CA . MET A 1 100 ? -4.626 0.182 15.490 1.00 95.25 100 MET A CA 1
ATOM 785 C C . MET A 1 100 ? -3.780 -0.167 16.720 1.00 95.25 100 MET A C 1
ATOM 787 O O . MET A 1 100 ? -4.238 0.039 17.837 1.00 95.25 100 MET A O 1
ATOM 791 N N . LEU A 1 101 ? -2.536 -0.608 16.530 1.00 95.81 101 LEU A N 1
ATOM 792 C CA . LEU A 1 101 ? -1.591 -0.869 17.618 1.00 95.81 101 LEU A CA 1
ATOM 793 C C . LEU A 1 101 ? -1.275 0.409 18.413 1.00 95.81 101 LEU A C 1
ATOM 795 O O . LEU A 1 101 ? -1.333 0.395 19.637 1.00 95.81 101 LEU A O 1
ATOM 799 N N . GLU A 1 102 ? -1.047 1.543 17.740 1.00 95.94 102 GLU A N 1
ATOM 800 C CA . GLU A 1 102 ? -0.822 2.840 18.406 1.00 95.94 102 GLU A CA 1
ATOM 801 C C . GLU A 1 102 ? -2.021 3.272 19.272 1.00 95.94 102 GLU A C 1
ATOM 803 O O . GLU A 1 102 ? -1.860 3.857 20.343 1.00 95.94 102 GLU A O 1
ATOM 808 N N . GLN A 1 103 ? -3.238 2.995 18.802 1.00 96.12 103 GLN A N 1
ATOM 809 C CA . GLN A 1 103 ? -4.488 3.482 19.395 1.00 96.12 103 GLN A CA 1
ATOM 810 C C . GLN A 1 103 ? -5.213 2.426 20.239 1.00 96.12 103 GLN A C 1
ATOM 812 O O . GLN A 1 103 ? -6.353 2.645 20.655 1.00 96.12 103 GLN A O 1
ATOM 817 N N . GLU A 1 104 ? -4.567 1.290 20.501 1.00 95.06 104 GLU A N 1
ATOM 818 C CA . GLU A 1 104 ? -5.148 0.102 21.130 1.00 95.06 104 GLU A CA 1
ATOM 819 C C . GLU A 1 104 ? -5.849 0.434 22.454 1.00 95.06 104 GLU A C 1
ATOM 821 O O . GLU A 1 104 ? -7.032 0.131 22.627 1.00 95.06 104 GLU A O 1
ATOM 826 N N . LYS A 1 105 ? -5.159 1.140 23.359 1.00 94.88 105 LYS A N 1
ATOM 827 C CA . LYS A 1 105 ? -5.698 1.505 24.678 1.00 94.88 105 LYS A CA 1
ATOM 828 C C . LYS A 1 105 ? -6.932 2.408 24.575 1.00 94.88 105 LYS A C 1
ATOM 830 O O . LYS A 1 105 ? -7.950 2.131 25.210 1.00 94.88 105 LYS A O 1
ATOM 835 N N . ALA A 1 106 ? -6.874 3.448 23.738 1.00 96.38 106 ALA A N 1
ATOM 836 C CA . ALA A 1 106 ? -7.989 4.381 23.557 1.00 96.38 106 ALA A CA 1
ATOM 837 C C . ALA A 1 106 ? -9.204 3.704 22.910 1.00 96.38 106 ALA A C 1
ATOM 839 O O . ALA A 1 106 ? -10.346 3.931 23.312 1.00 96.38 106 ALA A O 1
ATOM 840 N N . VAL A 1 107 ? -8.972 2.836 21.925 1.00 95.50 107 VAL A N 1
ATOM 841 C CA . VAL A 1 107 ? -10.045 2.085 21.273 1.00 95.50 107 VAL A CA 1
ATOM 842 C C . VAL A 1 107 ? -10.684 1.096 22.240 1.00 95.50 107 VAL A C 1
ATOM 844 O O . VAL A 1 107 ? -11.911 1.062 22.328 1.00 95.50 107 VAL A O 1
ATOM 847 N N . THR A 1 108 ? -9.894 0.348 23.011 1.00 95.50 108 THR A N 1
ATOM 848 C CA . THR A 1 108 ? -10.411 -0.580 24.024 1.00 95.50 108 THR A CA 1
ATOM 849 C C . THR A 1 108 ? -11.248 0.148 25.074 1.00 95.50 108 THR A C 1
ATOM 851 O O . THR A 1 108 ? -12.342 -0.316 25.390 1.00 95.50 108 THR A O 1
ATOM 854 N N . GLN A 1 109 ? -10.816 1.325 25.542 1.00 95.00 109 GLN A N 1
ATOM 855 C CA . GLN A 1 109 ? -11.585 2.150 26.482 1.00 95.00 109 GLN A CA 1
ATOM 856 C C . GLN A 1 109 ? -12.960 2.542 25.914 1.00 95.00 109 GLN A C 1
ATOM 858 O O . GLN A 1 109 ? -13.986 2.355 26.571 1.00 95.00 109 GLN A O 1
ATOM 863 N N . VAL A 1 110 ? -13.011 3.033 24.670 1.00 95.38 110 VAL A N 1
ATOM 864 C CA . VAL A 1 110 ? -14.277 3.436 24.029 1.00 95.38 110 VAL A CA 1
ATOM 865 C C . VAL A 1 110 ? -15.178 2.234 23.735 1.00 95.38 110 VAL A C 1
ATOM 867 O O . VAL A 1 110 ? -16.398 2.326 23.879 1.00 95.38 110 VAL A O 1
ATOM 870 N N . LEU A 1 111 ? -14.606 1.102 23.318 1.00 95.00 111 LEU A N 1
ATOM 871 C CA . LEU A 1 111 ? -15.365 -0.120 23.049 1.00 95.00 111 LEU A CA 1
ATOM 872 C C . LEU A 1 111 ? -15.907 -0.759 24.334 1.00 95.00 111 LEU A C 1
ATOM 874 O O . LEU A 1 111 ? -17.013 -1.291 24.310 1.00 95.00 111 LEU A O 1
ATOM 878 N N . ALA A 1 112 ? -15.171 -0.683 25.445 1.00 94.38 112 ALA A N 1
ATOM 879 C CA . ALA A 1 112 ? -15.601 -1.202 26.743 1.00 94.38 112 ALA A CA 1
ATOM 880 C C . ALA A 1 112 ? -16.794 -0.428 27.323 1.00 94.38 112 ALA A C 1
ATOM 882 O O . ALA A 1 112 ? -17.663 -1.035 27.956 1.00 94.38 112 ALA A O 1
ATOM 883 N N . ALA A 1 113 ? -16.854 0.882 27.065 1.00 92.19 113 ALA A N 1
ATOM 884 C CA . ALA A 1 113 ? -17.948 1.756 27.484 1.00 92.19 113 ALA A CA 1
ATOM 885 C C . ALA A 1 113 ? -19.240 1.573 26.660 1.00 92.19 113 ALA A C 1
ATOM 887 O O . ALA A 1 113 ? -20.316 1.940 27.127 1.00 92.19 113 ALA A O 1
ATOM 888 N N . ASP A 1 114 ? -19.164 1.007 25.448 1.00 91.69 114 ASP A N 1
ATOM 889 C CA . ASP A 1 114 ? -20.331 0.772 24.589 1.00 91.69 114 ASP A CA 1
ATOM 890 C C . ASP A 1 114 ? -20.707 -0.712 24.523 1.00 91.69 114 ASP A C 1
ATOM 892 O O . ASP A 1 114 ? -20.059 -1.524 23.856 1.00 91.69 114 ASP A O 1
ATOM 896 N N . GLN A 1 115 ? -21.837 -1.050 25.143 1.00 88.31 115 GLN A N 1
ATOM 897 C CA . GLN A 1 115 ? -22.351 -2.414 25.230 1.00 88.31 115 GLN A CA 1
ATOM 898 C C . GLN A 1 115 ? -22.564 -3.076 23.861 1.00 88.31 115 GLN A C 1
ATOM 900 O O . GLN A 1 115 ? -22.357 -4.282 23.733 1.00 88.31 115 GLN A O 1
ATOM 905 N N . LYS A 1 116 ? -22.906 -2.309 22.814 1.00 88.88 116 LYS A N 1
ATOM 906 C CA . LYS A 1 116 ? -23.130 -2.868 21.470 1.00 88.88 116 LYS A CA 1
ATOM 907 C C . LYS A 1 116 ? -21.835 -3.283 20.782 1.00 88.88 116 LYS A C 1
ATOM 909 O O . LYS A 1 116 ? -21.834 -4.250 20.029 1.00 88.88 116 LYS A O 1
ATOM 914 N N . SER A 1 117 ? -20.734 -2.577 21.030 1.00 90.69 117 SER A N 1
ATOM 915 C CA . SER A 1 117 ? -19.444 -2.831 20.375 1.00 90.69 117 SER A CA 1
ATOM 916 C C . SER A 1 117 ? -18.422 -3.540 21.256 1.00 90.69 117 SER A C 1
ATOM 918 O O . SER A 1 117 ? -17.311 -3.795 20.805 1.00 90.69 117 SER A O 1
ATOM 920 N N . ARG A 1 118 ? -18.783 -3.879 22.496 1.00 91.88 118 ARG A N 1
ATOM 921 C CA . ARG A 1 118 ? -17.892 -4.537 23.460 1.00 91.88 118 ARG A CA 1
ATOM 922 C C . ARG A 1 118 ? -17.323 -5.867 22.957 1.00 91.88 118 ARG A C 1
ATOM 924 O O . ARG A 1 118 ? -16.199 -6.220 23.283 1.00 91.88 118 ARG A O 1
ATOM 931 N N . HIS A 1 119 ? -18.066 -6.576 22.111 1.00 91.81 119 HIS A N 1
ATOM 932 C CA . HIS A 1 119 ? -17.622 -7.819 21.473 1.00 91.81 119 HIS A CA 1
ATOM 933 C C . HIS A 1 119 ? -16.514 -7.623 20.416 1.00 91.81 119 HIS A C 1
ATOM 935 O O . HIS A 1 119 ? -15.937 -8.603 19.957 1.00 91.81 119 HIS A O 1
ATOM 941 N N . LEU A 1 120 ? -16.236 -6.381 19.998 1.00 93.75 120 LEU A N 1
ATOM 942 C CA . LEU A 1 120 ? -15.176 -6.044 19.040 1.00 93.75 120 LEU A CA 1
ATOM 943 C C . LEU A 1 120 ? -13.846 -5.704 19.717 1.00 93.75 120 LEU A C 1
ATOM 945 O O . LEU A 1 120 ? -12.902 -5.336 19.019 1.00 93.75 120 LEU A O 1
ATOM 949 N N . ILE A 1 121 ? -13.770 -5.778 21.050 1.00 94.31 121 ILE A N 1
ATOM 950 C CA . ILE A 1 121 ? -12.517 -5.549 21.768 1.00 94.31 121 ILE A CA 1
ATOM 951 C C . ILE A 1 121 ? -11.495 -6.590 21.289 1.00 94.31 121 ILE A C 1
ATOM 953 O O . ILE A 1 121 ? -11.771 -7.790 21.384 1.00 94.31 121 ILE A O 1
ATOM 957 N N . PRO A 1 122 ? -10.340 -6.156 20.754 1.00 93.88 122 PRO A N 1
ATOM 958 C CA . PRO A 1 122 ? -9.316 -7.073 20.282 1.00 93.88 122 PRO A CA 1
ATOM 959 C C . PRO A 1 122 ? -8.796 -7.938 21.424 1.00 93.88 122 PRO A C 1
ATOM 961 O O . PRO A 1 122 ? -8.554 -7.457 22.531 1.00 93.88 122 PRO A O 1
ATOM 964 N N . THR A 1 123 ? -8.601 -9.223 21.154 1.00 95.44 123 THR A N 1
ATOM 965 C CA . THR A 1 123 ? -7.933 -10.109 22.107 1.00 95.44 123 THR A CA 1
ATOM 966 C C . THR A 1 123 ? -6.421 -9.931 22.007 1.00 95.44 123 THR A C 1
ATOM 968 O O . THR A 1 123 ? -5.897 -9.521 20.972 1.00 95.44 123 THR A O 1
ATOM 971 N N . TRP A 1 124 ? -5.682 -10.342 23.036 1.00 94.56 124 TRP A N 1
ATOM 972 C CA . TRP A 1 124 ? -4.217 -10.351 22.981 1.00 94.56 124 TRP A CA 1
ATOM 973 C C . TRP A 1 124 ? -3.655 -11.173 21.805 1.00 94.56 124 TRP A C 1
ATOM 975 O O . TRP A 1 124 ? -2.609 -10.845 21.251 1.00 94.56 124 TRP A O 1
ATOM 985 N N . GLN A 1 125 ? -4.371 -12.216 21.368 1.00 95.19 125 GLN A N 1
ATOM 986 C CA . GLN A 1 125 ? -3.995 -12.981 20.177 1.00 95.19 125 GLN A CA 1
ATOM 987 C C . GLN A 1 125 ? -4.134 -12.161 18.888 1.00 95.19 125 GLN A C 1
ATOM 989 O O . GLN A 1 125 ? -3.325 -12.341 17.985 1.00 95.19 125 GLN A O 1
ATOM 994 N N . ASP A 1 126 ? -5.143 -11.286 18.794 1.00 95.06 126 ASP A N 1
ATOM 995 C CA . ASP A 1 126 ? -5.308 -10.380 17.648 1.00 95.06 126 ASP A CA 1
ATOM 996 C C . ASP A 1 126 ? -4.159 -9.379 17.588 1.00 95.06 126 ASP A C 1
ATOM 998 O O . ASP A 1 126 ? -3.536 -9.226 16.541 1.00 95.06 126 ASP A O 1
ATOM 1002 N N . ILE A 1 127 ? -3.842 -8.773 18.736 1.00 95.31 127 ILE A N 1
ATOM 1003 C CA . ILE A 1 127 ? -2.760 -7.792 18.879 1.00 95.31 127 ILE A CA 1
ATOM 1004 C C . ILE A 1 127 ? -1.427 -8.412 18.455 1.00 95.31 127 ILE A C 1
ATOM 1006 O O . ILE A 1 127 ? -0.749 -7.869 17.588 1.00 95.31 127 ILE A O 1
ATOM 1010 N N . LYS A 1 128 ? -1.107 -9.612 18.953 1.00 96.50 128 LYS A N 1
ATOM 1011 C CA . LYS A 1 128 ? 0.110 -10.331 18.551 1.00 96.50 128 LYS A CA 1
ATOM 1012 C C . LYS A 1 128 ? 0.192 -10.635 17.060 1.00 96.50 128 LYS A C 1
ATOM 1014 O O . LYS A 1 128 ? 1.276 -10.613 16.484 1.00 96.50 128 LYS A O 1
ATOM 1019 N N . VAL A 1 129 ? -0.933 -10.972 16.433 1.00 95.44 129 VAL A N 1
ATOM 1020 C CA . VAL A 1 129 ? -0.964 -11.219 14.986 1.00 95.44 129 VAL A CA 1
ATOM 1021 C C . VAL A 1 129 ? -0.721 -9.915 14.225 1.00 95.44 129 VAL A C 1
ATOM 1023 O O . VAL A 1 129 ? 0.046 -9.917 13.267 1.00 95.44 129 VAL A O 1
ATOM 1026 N N . TRP A 1 130 ? -1.312 -8.799 14.659 1.00 95.06 130 TRP A N 1
ATOM 1027 C CA . TRP A 1 130 ? -1.063 -7.489 14.054 1.00 95.06 130 TRP A CA 1
ATOM 1028 C C . TRP A 1 130 ? 0.394 -7.051 14.192 1.00 95.06 130 TRP A C 1
ATOM 1030 O O . TRP A 1 130 ? 0.962 -6.570 13.214 1.00 95.06 130 TRP A O 1
ATOM 1040 N N . GLU A 1 131 ? 1.009 -7.256 15.358 1.00 95.81 131 GLU A N 1
ATOM 1041 C CA . GLU A 1 131 ? 2.437 -6.997 15.579 1.00 95.81 131 GLU A CA 1
ATOM 1042 C C . GLU A 1 131 ? 3.292 -7.821 14.614 1.00 95.81 131 GLU A C 1
ATOM 1044 O O . GLU A 1 131 ? 4.076 -7.255 13.859 1.00 95.81 131 GLU A O 1
ATOM 1049 N N . ALA A 1 132 ? 3.078 -9.140 14.557 1.00 94.44 132 ALA A N 1
ATOM 1050 C CA . ALA A 1 132 ? 3.850 -10.031 13.693 1.00 94.44 132 ALA A CA 1
ATOM 1051 C C . ALA A 1 132 ? 3.725 -9.672 12.201 1.00 94.44 132 ALA A C 1
ATOM 1053 O O . ALA A 1 132 ? 4.729 -9.626 11.490 1.00 94.44 132 ALA A O 1
ATOM 1054 N N . ILE A 1 133 ? 2.505 -9.385 11.727 1.00 91.50 133 ILE A N 1
ATOM 1055 C CA . ILE A 1 133 ? 2.262 -8.969 10.337 1.00 91.50 133 ILE A CA 1
ATOM 1056 C C . ILE A 1 133 ? 2.958 -7.642 10.050 1.00 91.50 133 ILE A C 1
ATOM 1058 O O . ILE A 1 133 ? 3.613 -7.510 9.020 1.00 91.50 133 ILE A O 1
ATOM 1062 N N . THR A 1 134 ? 2.830 -6.668 10.950 1.00 91.94 134 THR A N 1
ATOM 1063 C CA . THR A 1 134 ? 3.458 -5.354 10.788 1.00 91.94 134 THR A CA 1
ATOM 1064 C C . THR A 1 134 ? 4.974 -5.509 10.716 1.00 91.94 134 THR A C 1
ATOM 1066 O O . THR A 1 134 ? 5.579 -5.109 9.730 1.00 91.94 134 THR A O 1
ATOM 1069 N N . THR A 1 135 ? 5.589 -6.207 11.672 1.00 93.06 135 THR A N 1
ATOM 1070 C CA . THR A 1 135 ? 7.037 -6.452 11.682 1.00 93.06 135 THR A CA 1
ATOM 1071 C C . THR A 1 135 ? 7.530 -7.139 10.406 1.00 93.06 135 THR A C 1
ATOM 1073 O O . THR A 1 135 ? 8.561 -6.746 9.865 1.00 93.06 135 THR A O 1
ATOM 1076 N N . ALA A 1 136 ? 6.799 -8.135 9.898 1.00 90.62 136 ALA A N 1
ATOM 1077 C CA . ALA A 1 136 ? 7.189 -8.855 8.688 1.00 90.62 136 ALA A CA 1
ATOM 1078 C C . ALA A 1 136 ? 7.034 -8.014 7.409 1.00 90.62 136 ALA A C 1
ATOM 1080 O O . ALA A 1 136 ? 7.817 -8.160 6.470 1.00 90.62 136 ALA A O 1
ATOM 1081 N N . LEU A 1 137 ? 6.016 -7.153 7.349 1.00 89.19 137 LEU A N 1
ATOM 1082 C CA . LEU A 1 137 ? 5.632 -6.467 6.119 1.00 89.19 137 LEU A CA 1
ATOM 1083 C C . LEU A 1 137 ? 6.142 -5.020 6.022 1.00 89.19 137 LEU A C 1
ATOM 1085 O O . LEU A 1 137 ? 6.283 -4.517 4.909 1.00 89.19 137 LEU A O 1
ATOM 1089 N N . THR A 1 138 ? 6.487 -4.347 7.122 1.00 87.50 138 THR A N 1
ATOM 1090 C CA . THR A 1 138 ? 7.032 -2.975 7.086 1.00 87.50 138 THR A CA 1
ATOM 1091 C C . THR A 1 138 ? 8.282 -2.838 6.192 1.00 87.50 138 THR A C 1
ATOM 1093 O O . THR A 1 138 ? 8.313 -1.903 5.385 1.00 87.50 138 THR A O 1
ATOM 1096 N N . PRO A 1 139 ? 9.278 -3.754 6.209 1.00 87.81 139 PRO A N 1
ATOM 1097 C CA . PRO A 1 139 ? 10.439 -3.658 5.314 1.00 87.81 139 PRO A CA 1
ATOM 1098 C C . PRO A 1 139 ? 10.062 -3.753 3.831 1.00 87.81 139 PRO A C 1
ATOM 1100 O O . PRO A 1 139 ? 10.564 -2.996 3.002 1.00 87.81 139 PRO A O 1
ATOM 1103 N N . LEU A 1 140 ? 9.118 -4.638 3.498 1.00 84.75 140 LEU A N 1
ATOM 1104 C CA . LEU A 1 140 ? 8.599 -4.785 2.137 1.00 84.75 140 LEU A CA 1
ATOM 1105 C C . LEU A 1 140 ? 7.850 -3.526 1.676 1.00 84.75 140 LEU A C 1
ATOM 1107 O O . LEU A 1 140 ? 7.801 -3.230 0.479 1.00 84.75 140 LEU A O 1
ATOM 1111 N N . GLN A 1 141 ? 7.267 -2.775 2.616 1.00 81.81 141 GLN A N 1
ATOM 1112 C CA . GLN A 1 141 ? 6.496 -1.577 2.311 1.00 81.81 141 GLN A CA 1
ATOM 1113 C C . GLN A 1 141 ? 7.457 -0.445 1.988 1.00 81.81 141 GLN A C 1
ATOM 1115 O O . GLN A 1 141 ? 7.300 0.192 0.953 1.00 81.81 141 GLN A O 1
ATOM 1120 N N . ALA A 1 142 ? 8.490 -0.268 2.817 1.00 80.81 142 ALA A N 1
ATOM 1121 C CA . ALA A 1 142 ? 9.576 0.667 2.552 1.00 80.81 142 ALA A CA 1
ATOM 1122 C C . ALA A 1 142 ? 10.253 0.368 1.207 1.00 80.81 142 ALA A C 1
ATOM 1124 O O . ALA A 1 142 ? 10.482 1.280 0.417 1.00 80.81 142 ALA A O 1
ATOM 1125 N N . PHE A 1 143 ? 10.486 -0.913 0.905 1.00 81.12 143 PHE A N 1
ATOM 1126 C CA . PHE A 1 143 ? 11.009 -1.336 -0.390 1.00 81.12 143 PHE A CA 1
ATOM 1127 C C . PHE A 1 143 ? 10.071 -0.945 -1.539 1.00 81.12 143 PHE A C 1
ATOM 1129 O O . PHE A 1 143 ? 10.499 -0.304 -2.489 1.00 81.12 143 PHE A O 1
ATOM 1136 N N . THR A 1 144 ? 8.773 -1.244 -1.445 1.00 79.81 144 THR A N 1
ATOM 1137 C CA . THR A 1 144 ? 7.800 -0.907 -2.504 1.00 79.81 144 THR A CA 1
ATOM 1138 C C . THR A 1 144 ? 7.621 0.603 -2.684 1.00 79.81 144 THR A C 1
ATOM 1140 O O . THR A 1 144 ? 7.452 1.071 -3.813 1.00 79.81 144 THR A O 1
ATOM 1143 N N . ASP A 1 145 ? 7.657 1.368 -1.592 1.00 78.75 145 ASP A N 1
ATOM 1144 C CA . ASP A 1 145 ? 7.608 2.830 -1.615 1.00 78.75 145 ASP A CA 1
ATOM 1145 C C . ASP A 1 145 ? 8.859 3.392 -2.303 1.00 78.75 145 ASP A C 1
ATOM 1147 O O . ASP A 1 145 ? 8.736 4.302 -3.127 1.00 78.75 145 ASP A O 1
ATOM 1151 N N . ALA A 1 146 ? 10.029 2.785 -2.066 1.00 77.44 146 ALA A N 1
ATOM 1152 C CA . ALA A 1 146 ? 11.254 3.126 -2.774 1.00 77.44 146 ALA A CA 1
ATOM 1153 C C . ALA A 1 146 ? 11.168 2.792 -4.278 1.00 77.44 146 ALA A C 1
ATOM 1155 O O . ALA A 1 146 ? 11.404 3.645 -5.128 1.00 77.44 146 ALA A O 1
ATOM 1156 N N . LEU A 1 147 ? 10.691 1.595 -4.642 1.00 73.81 147 LEU A N 1
ATOM 1157 C CA . LEU A 1 147 ? 10.469 1.224 -6.051 1.00 73.81 147 LEU A CA 1
ATOM 1158 C C . LEU A 1 147 ? 9.374 2.057 -6.751 1.00 73.81 147 LEU A C 1
ATOM 1160 O O . LEU A 1 147 ? 9.190 1.979 -7.967 1.00 73.81 147 LEU A O 1
ATOM 1164 N N . SER A 1 148 ? 8.578 2.803 -5.984 1.00 74.31 148 SER A N 1
ATOM 1165 C CA . SER A 1 148 ? 7.553 3.714 -6.497 1.00 74.31 148 SER A CA 1
ATOM 1166 C C . SER A 1 148 ? 8.073 5.148 -6.662 1.00 74.31 148 SER A C 1
ATOM 1168 O O . SER A 1 148 ? 7.281 6.043 -6.984 1.00 74.31 148 SER A O 1
ATOM 1170 N N . GLY A 1 149 ? 9.358 5.402 -6.404 1.00 70.44 149 GLY A N 1
ATOM 1171 C CA . GLY A 1 149 ? 10.009 6.677 -6.689 1.00 70.44 149 GLY A CA 1
ATOM 1172 C C . GLY A 1 149 ? 10.006 6.986 -8.189 1.00 70.44 149 GLY A C 1
ATOM 1173 O O . GLY A 1 149 ? 10.196 6.099 -9.011 1.00 70.44 149 GLY A O 1
ATOM 1174 N N . GLU A 1 150 ? 9.747 8.245 -8.547 1.00 67.19 150 GLU A N 1
ATOM 1175 C CA . GLU A 1 150 ? 9.825 8.735 -9.938 1.00 67.19 150 GLU A CA 1
ATOM 1176 C C . GLU A 1 150 ? 11.146 9.484 -10.210 1.00 67.19 150 GLU A C 1
ATOM 1178 O O . GLU A 1 150 ? 11.441 9.795 -11.357 1.00 67.19 150 GLU A O 1
ATOM 1183 N N . GLU A 1 151 ? 11.932 9.776 -9.165 1.00 60.62 151 GLU A N 1
ATOM 1184 C CA . GLU A 1 151 ? 13.128 10.635 -9.225 1.00 60.62 151 GLU A CA 1
ATOM 1185 C C . GLU A 1 151 ? 14.449 9.864 -9.354 1.00 60.62 151 GLU A C 1
ATOM 1187 O O . GLU A 1 151 ? 15.487 10.476 -9.581 1.00 60.62 151 GLU A O 1
ATOM 1192 N N . TYR A 1 152 ? 14.439 8.534 -9.222 1.00 57.06 152 TYR A N 1
ATOM 1193 C CA . TYR A 1 152 ? 15.650 7.717 -9.294 1.00 57.06 152 TYR A CA 1
ATOM 1194 C C . TYR A 1 152 ? 15.412 6.390 -10.011 1.00 57.06 152 TYR A C 1
ATOM 1196 O O . TYR A 1 152 ? 14.338 5.787 -9.925 1.00 57.06 152 TYR A O 1
ATOM 1204 N N . ALA A 1 153 ? 16.442 5.926 -10.719 1.00 55.19 153 ALA A N 1
ATOM 1205 C CA . ALA A 1 153 ? 16.418 4.641 -11.397 1.00 55.19 153 ALA A CA 1
ATOM 1206 C C . ALA A 1 153 ? 16.299 3.509 -10.371 1.00 55.19 153 ALA A C 1
ATOM 1208 O O . ALA A 1 153 ? 17.027 3.450 -9.379 1.00 55.19 153 ALA A O 1
ATOM 1209 N N . THR A 1 154 ? 15.348 2.615 -10.606 1.00 55.97 154 THR A N 1
ATOM 1210 C CA . THR A 1 154 ? 15.020 1.553 -9.664 1.00 55.97 154 THR A CA 1
ATOM 1211 C C . THR A 1 154 ? 15.759 0.264 -10.039 1.00 55.97 154 THR A C 1
ATOM 1213 O O . THR A 1 154 ? 15.767 -0.137 -11.199 1.00 55.97 154 THR A O 1
ATOM 1216 N N . TYR A 1 155 ? 16.406 -0.357 -9.050 1.00 52.16 155 TYR A N 1
ATOM 1217 C CA . TYR A 1 155 ? 17.269 -1.537 -9.176 1.00 52.16 155 TYR A CA 1
ATOM 1218 C C . TYR A 1 155 ? 16.588 -2.726 -9.883 1.00 52.16 155 TYR A C 1
ATOM 1220 O O . TYR A 1 155 ? 15.461 -3.089 -9.547 1.00 52.16 155 TYR A O 1
ATOM 1228 N N . LEU A 1 156 ? 17.305 -3.354 -10.821 1.00 50.81 156 LEU A N 1
ATOM 1229 C CA . LEU A 1 156 ? 16.965 -4.649 -11.420 1.00 50.81 156 LEU A CA 1
ATOM 1230 C C . LEU A 1 156 ? 17.634 -5.761 -10.608 1.00 50.81 156 LEU A C 1
ATOM 1232 O O . LEU A 1 156 ? 18.823 -5.670 -10.298 1.00 50.81 156 LEU A O 1
ATOM 1236 N N . SER A 1 157 ? 16.876 -6.800 -10.258 1.00 43.72 157 SER A N 1
ATOM 1237 C CA . SER A 1 157 ? 17.405 -7.922 -9.482 1.00 43.72 157 SER A CA 1
ATOM 1238 C C . SER A 1 157 ? 18.402 -8.765 -10.307 1.00 43.72 157 SER A C 1
ATOM 1240 O O . SER A 1 157 ? 18.261 -8.851 -11.530 1.00 43.72 157 SER A O 1
ATOM 1242 N N . PRO A 1 158 ? 19.406 -9.417 -9.681 1.00 46.31 158 PRO A N 1
ATOM 1243 C CA . PRO A 1 158 ? 20.404 -10.220 -10.401 1.00 46.31 158 PRO A CA 1
ATOM 1244 C C . PRO A 1 158 ? 19.810 -11.400 -11.186 1.00 46.31 158 PRO A C 1
ATOM 1246 O O . PRO A 1 158 ? 20.385 -11.822 -12.185 1.00 46.31 158 PRO A O 1
ATOM 1249 N N . GLU A 1 159 ? 18.656 -11.916 -10.753 1.00 45.22 159 GLU A N 1
ATOM 1250 C CA . GLU A 1 159 ? 17.963 -13.056 -11.370 1.00 45.22 159 GLU A CA 1
ATOM 1251 C C . GLU A 1 159 ? 17.325 -12.692 -12.726 1.00 45.22 159 GLU A C 1
ATOM 1253 O O . GLU A 1 159 ? 17.231 -13.530 -13.619 1.00 45.22 159 GLU A O 1
ATOM 1258 N N . GLU A 1 160 ? 16.963 -11.420 -12.925 1.00 49.97 160 GLU A N 1
ATOM 1259 C CA . GLU A 1 160 ? 16.370 -10.906 -14.170 1.00 49.97 160 GLU A CA 1
ATOM 1260 C C . GLU A 1 160 ? 17.432 -10.456 -15.192 1.00 49.97 160 GLU A C 1
ATOM 1262 O O . GLU A 1 160 ? 17.113 -10.143 -16.344 1.00 49.97 160 GLU A O 1
ATOM 1267 N N . LEU A 1 161 ? 18.711 -10.434 -14.795 1.00 51.81 161 LEU A N 1
ATOM 1268 C CA . LEU A 1 161 ? 19.801 -9.862 -15.581 1.00 51.81 161 LEU A CA 1
ATOM 1269 C C . LEU A 1 161 ? 20.029 -10.609 -16.902 1.00 51.81 161 LEU A C 1
ATOM 1271 O O . LEU A 1 161 ? 20.248 -9.967 -17.926 1.00 51.81 161 LEU A O 1
ATOM 1275 N N . GLU A 1 162 ? 19.939 -11.940 -16.915 1.00 50.38 162 GLU A N 1
ATOM 1276 C CA . GLU A 1 162 ? 20.129 -12.731 -18.142 1.00 50.38 162 GLU A CA 1
ATOM 1277 C C . GLU A 1 162 ? 18.983 -12.560 -19.144 1.00 50.38 162 GLU A C 1
ATOM 1279 O O . GLU A 1 162 ? 19.197 -12.462 -20.354 1.00 50.38 162 GLU A O 1
ATOM 1284 N N . GLU A 1 163 ? 17.749 -12.430 -18.661 1.00 61.06 163 GLU A N 1
ATOM 1285 C CA . GLU A 1 163 ? 16.601 -12.185 -19.532 1.00 61.06 163 GLU A CA 1
ATOM 1286 C C . GLU A 1 163 ? 16.629 -10.764 -20.119 1.00 61.06 163 GLU A C 1
ATOM 1288 O O . GLU A 1 163 ? 16.249 -10.546 -21.275 1.00 61.06 163 GLU A O 1
ATOM 1293 N N . VAL A 1 164 ? 17.096 -9.785 -19.337 1.00 59.03 164 VAL A N 1
ATOM 1294 C CA . VAL A 1 164 ? 17.303 -8.404 -19.796 1.00 59.03 164 VAL A CA 1
ATOM 1295 C C . VAL A 1 164 ? 18.476 -8.321 -20.773 1.00 59.03 164 VAL A C 1
ATOM 1297 O O . VAL A 1 164 ? 18.334 -7.672 -21.807 1.00 59.03 164 VAL A O 1
ATOM 1300 N N . LYS A 1 165 ? 19.592 -9.020 -20.522 1.00 57.59 165 LYS A N 1
ATOM 1301 C CA . LYS A 1 165 ? 20.730 -9.115 -21.456 1.00 57.59 165 LYS A CA 1
ATOM 1302 C C . LYS A 1 165 ? 20.293 -9.653 -22.816 1.00 57.59 165 LYS A C 1
ATOM 1304 O O . LYS A 1 165 ? 20.586 -9.036 -23.840 1.00 57.59 165 LYS A O 1
ATOM 1309 N N . ASN A 1 166 ? 19.540 -10.754 -22.828 1.00 67.31 166 ASN A N 1
ATOM 1310 C CA . ASN A 1 166 ? 19.058 -11.374 -24.062 1.00 67.31 166 ASN A CA 1
ATOM 1311 C C . ASN A 1 166 ? 18.114 -10.445 -24.839 1.00 67.31 166 ASN A C 1
ATOM 1313 O O . ASN A 1 166 ? 18.273 -10.277 -26.050 1.00 67.31 166 ASN A O 1
ATOM 1317 N N . ARG A 1 167 ? 17.184 -9.768 -24.153 1.00 68.94 167 ARG A N 1
ATOM 1318 C CA . ARG A 1 167 ? 16.290 -8.780 -24.783 1.00 68.94 167 ARG A CA 1
ATOM 1319 C C . ARG A 1 167 ? 17.045 -7.560 -25.312 1.00 68.94 167 ARG A C 1
ATOM 1321 O O . ARG A 1 167 ? 16.889 -7.222 -26.485 1.00 68.94 167 ARG A O 1
ATOM 1328 N N . ALA A 1 1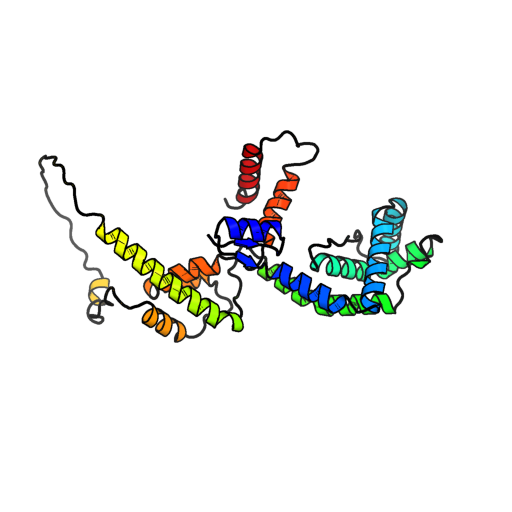68 ? 17.928 -6.964 -24.513 1.00 61.75 168 ALA A N 1
ATOM 1329 C CA . ALA A 1 168 ? 18.741 -5.819 -24.919 1.00 61.75 168 ALA A CA 1
ATOM 1330 C C . ALA A 1 168 ? 19.622 -6.142 -26.138 1.00 61.75 168 ALA A C 1
ATOM 1332 O O . ALA A 1 168 ? 19.724 -5.330 -27.056 1.00 61.75 168 ALA A O 1
ATOM 1333 N N . ALA A 1 169 ? 20.190 -7.351 -26.202 1.00 69.62 169 ALA A N 1
ATOM 1334 C CA . ALA A 1 169 ? 20.966 -7.812 -27.351 1.00 69.62 169 ALA A CA 1
ATOM 1335 C C . ALA A 1 169 ? 20.118 -7.958 -28.626 1.00 69.62 169 ALA A C 1
ATOM 1337 O O . ALA A 1 169 ? 20.580 -7.615 -29.716 1.00 69.62 169 ALA A O 1
ATOM 1338 N N . THR A 1 170 ? 18.874 -8.440 -28.516 1.0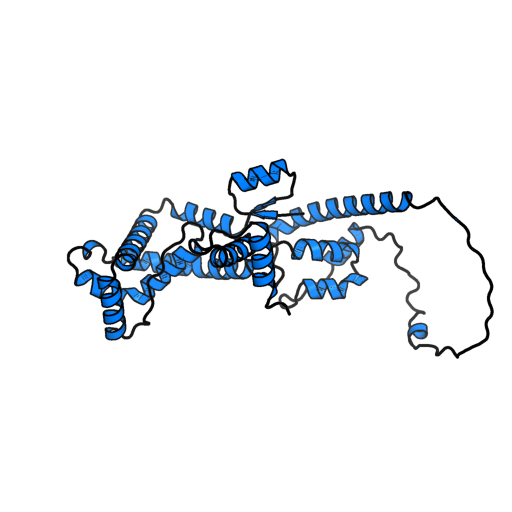0 73.00 170 THR A N 1
ATOM 1339 C CA . THR A 1 170 ? 17.961 -8.523 -29.671 1.00 73.00 170 THR A CA 1
ATOM 1340 C C . THR A 1 170 ? 17.511 -7.147 -30.161 1.00 73.00 170 THR A C 1
ATOM 1342 O O . THR A 1 170 ? 17.475 -6.904 -31.367 1.00 73.00 170 THR A O 1
ATOM 1345 N N . GLU A 1 171 ? 17.237 -6.216 -29.247 1.00 73.00 171 GLU A N 1
ATOM 1346 C CA . GLU A 1 171 ? 16.801 -4.861 -29.587 1.00 73.00 171 GLU A CA 1
ATOM 1347 C C . GLU A 1 171 ? 17.940 -3.996 -30.143 1.00 73.00 171 GLU A C 1
ATOM 1349 O O . GLU A 1 171 ? 17.719 -3.237 -31.088 1.00 73.00 171 GLU A O 1
ATOM 1354 N N . ALA A 1 172 ? 19.169 -4.154 -29.633 1.00 65.69 172 ALA A N 1
ATOM 1355 C CA . ALA A 1 172 ? 20.367 -3.533 -30.199 1.00 65.69 172 ALA A CA 1
ATOM 1356 C C . ALA A 1 172 ? 20.557 -3.916 -31.673 1.00 65.69 172 ALA A C 1
ATOM 1358 O O . ALA A 1 172 ? 20.701 -3.037 -32.524 1.00 65.69 172 ALA A O 1
ATOM 1359 N N . LYS A 1 173 ? 20.468 -5.217 -31.982 1.00 74.50 173 LYS A N 1
ATOM 1360 C CA . LYS A 1 173 ? 20.559 -5.734 -33.357 1.00 74.50 173 LYS A CA 1
ATOM 1361 C C . LYS A 1 173 ? 19.443 -5.184 -34.253 1.00 74.50 173 LYS A C 1
ATOM 1363 O O . LYS A 1 173 ? 19.695 -4.831 -35.402 1.00 74.50 173 LYS A O 1
ATOM 1368 N N . ALA A 1 174 ? 18.220 -5.062 -33.733 1.00 74.75 174 ALA A N 1
ATOM 1369 C CA . ALA A 1 174 ? 17.091 -4.500 -34.478 1.00 74.75 174 ALA A CA 1
ATOM 1370 C C . ALA A 1 174 ? 17.247 -2.990 -34.755 1.00 74.75 174 ALA A C 1
ATOM 1372 O O . ALA A 1 174 ? 16.853 -2.510 -35.821 1.00 74.75 174 ALA A O 1
ATOM 1373 N N . LEU A 1 175 ? 17.835 -2.228 -33.824 1.00 63.78 175 LEU A N 1
ATOM 1374 C CA . LEU A 1 175 ? 18.124 -0.811 -34.047 1.00 63.78 175 LEU A CA 1
ATOM 1375 C C . LEU A 1 175 ? 19.254 -0.591 -35.054 1.00 63.78 175 LEU A C 1
ATOM 1377 O O . LEU A 1 175 ? 19.155 0.343 -35.844 1.00 63.78 175 LEU A O 1
ATOM 1381 N N . GLU A 1 176 ? 20.275 -1.449 -35.062 1.00 65.12 176 GLU A N 1
ATOM 1382 C CA . GLU A 1 176 ? 21.349 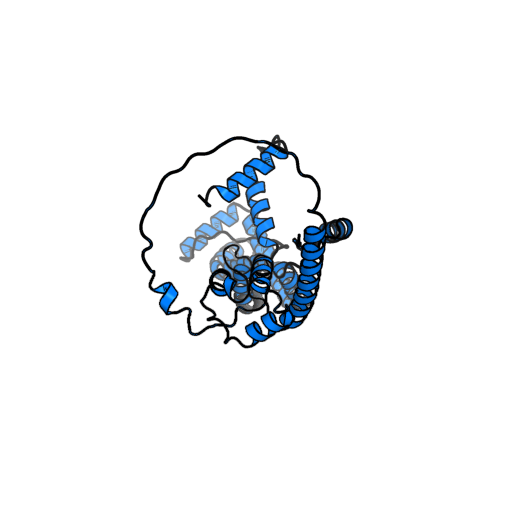-1.410 -36.064 1.00 65.12 176 GLU A CA 1
ATOM 1383 C C . GLU A 1 176 ? 20.800 -1.614 -37.486 1.00 65.12 176 GLU A C 1
ATOM 1385 O O . GLU A 1 176 ? 21.162 -0.878 -38.408 1.00 65.12 176 GLU A O 1
ATOM 1390 N N . GLN A 1 177 ? 19.848 -2.537 -37.654 1.00 64.81 177 GLN A N 1
ATOM 1391 C CA . GLN A 1 177 ? 19.176 -2.784 -38.936 1.00 64.81 177 GLN A CA 1
ATOM 1392 C C . GLN A 1 177 ? 18.302 -1.602 -39.387 1.00 64.81 177 GLN A C 1
ATOM 1394 O O . GLN A 1 177 ? 18.303 -1.250 -40.569 1.00 64.81 177 GLN A O 1
ATOM 1399 N N . LYS A 1 178 ? 17.604 -0.928 -38.462 1.00 64.31 178 LYS A N 1
ATOM 1400 C CA . LYS A 1 178 ? 16.836 0.292 -38.778 1.00 64.31 178 LYS A CA 1
ATOM 1401 C C . LYS A 1 178 ? 17.732 1.443 -39.232 1.00 64.31 178 LYS A C 1
ATOM 1403 O O . LYS A 1 178 ? 17.444 2.060 -40.253 1.00 64.31 178 LYS A O 1
ATOM 1408 N N . THR A 1 179 ? 18.852 1.674 -38.546 1.00 51.78 179 THR A N 1
ATOM 1409 C CA . THR A 1 179 ? 19.809 2.726 -38.929 1.00 51.78 179 THR A CA 1
ATOM 1410 C C . THR A 1 179 ? 20.523 2.443 -40.253 1.00 51.78 179 THR A C 1
ATOM 1412 O O . THR A 1 179 ? 20.867 3.379 -40.966 1.00 51.78 179 THR A O 1
ATOM 1415 N N . ALA A 1 180 ? 20.710 1.171 -40.624 1.00 51.62 180 ALA A N 1
ATOM 1416 C CA . ALA A 1 180 ? 21.276 0.795 -41.921 1.00 51.62 180 ALA A CA 1
ATOM 1417 C C . ALA A 1 180 ? 20.286 0.990 -43.086 1.00 51.62 180 ALA A C 1
ATOM 1419 O O . ALA A 1 180 ? 20.700 1.304 -44.199 1.00 51.62 180 ALA A O 1
ATOM 1420 N N . THR A 1 181 ? 18.983 0.838 -42.831 1.00 45.50 181 THR A N 1
ATOM 1421 C CA . THR A 1 181 ? 17.940 0.966 -43.862 1.00 45.50 181 THR A CA 1
ATOM 1422 C C . THR A 1 181 ? 17.632 2.437 -44.175 1.00 45.50 181 THR A C 1
ATOM 1424 O O . THR A 1 181 ? 17.475 2.795 -45.338 1.00 45.50 181 THR A O 1
ATOM 1427 N N . GLU A 1 182 ? 17.634 3.313 -43.164 1.00 44.72 182 GLU A N 1
ATOM 1428 C CA . GLU A 1 182 ? 17.438 4.764 -43.341 1.00 44.72 182 GLU A CA 1
ATOM 1429 C C . GLU A 1 182 ? 18.642 5.457 -44.008 1.00 44.72 182 GLU A C 1
ATOM 1431 O O . GLU A 1 182 ? 18.467 6.426 -44.746 1.00 44.72 182 GLU A O 1
ATOM 1436 N N . ALA A 1 183 ? 19.859 4.930 -43.828 1.00 43.59 183 ALA A N 1
ATOM 1437 C CA . ALA A 1 183 ? 21.063 5.436 -44.493 1.00 43.59 183 ALA A CA 1
ATOM 1438 C C . ALA A 1 183 ? 21.118 5.116 -46.001 1.00 43.59 183 ALA A C 1
ATOM 1440 O O . ALA A 1 183 ? 21.916 5.713 -46.720 1.00 43.59 183 ALA A O 1
ATOM 1441 N N . SER A 1 184 ? 20.279 4.196 -46.494 1.00 42.62 184 SER A N 1
ATOM 1442 C CA . SER A 1 184 ? 20.240 3.809 -47.911 1.00 42.62 184 SER A CA 1
ATOM 1443 C C . SER A 1 184 ? 19.192 4.574 -48.735 1.00 42.62 184 SER A C 1
ATOM 1445 O O . SER A 1 184 ? 19.153 4.399 -49.951 1.00 42.62 184 SER A O 1
ATOM 1447 N N . SER A 1 185 ? 18.349 5.413 -48.117 1.00 38.97 185 SER A N 1
ATOM 1448 C CA . SER A 1 185 ? 17.241 6.116 -48.793 1.00 38.97 185 SER A CA 1
ATOM 1449 C C . SER A 1 185 ? 17.462 7.615 -49.056 1.00 38.97 185 SER A C 1
ATOM 1451 O O . SER A 1 185 ? 16.559 8.278 -49.555 1.00 38.97 185 SER A O 1
ATOM 1453 N N . THR A 1 186 ? 18.643 8.171 -48.774 1.00 35.84 186 THR A N 1
ATOM 1454 C CA . THR A 1 186 ? 18.969 9.592 -49.018 1.00 35.84 186 THR A CA 1
ATOM 1455 C C . THR A 1 186 ? 20.084 9.762 -50.052 1.00 35.84 186 THR A C 1
ATOM 1457 O O . THR A 1 186 ? 21.140 10.318 -49.772 1.00 35.84 186 THR A O 1
ATOM 1460 N N . VAL A 1 187 ? 19.843 9.314 -51.287 1.00 35.38 187 VAL A N 1
ATOM 1461 C CA . VAL A 1 187 ? 20.584 9.790 -52.467 1.00 35.38 187 VAL A CA 1
ATOM 1462 C C . VAL A 1 187 ? 19.586 10.039 -53.594 1.00 35.38 187 VAL A C 1
ATOM 1464 O O . VAL A 1 187 ? 19.041 9.096 -54.160 1.00 35.38 187 VAL A O 1
ATOM 1467 N N . GLY A 1 188 ? 19.367 11.315 -53.921 1.00 28.19 188 GLY A N 1
ATOM 1468 C CA . GLY A 1 188 ? 18.703 11.731 -55.156 1.00 28.19 188 GLY A CA 1
ATOM 1469 C C . GLY A 1 188 ? 17.674 12.844 -54.986 1.00 28.19 188 GLY A C 1
ATOM 1470 O O . GLY A 1 188 ? 16.489 12.555 -54.918 1.00 28.19 188 GLY A O 1
ATOM 1471 N N . GLN A 1 189 ? 18.127 14.102 -54.967 1.00 28.39 189 GLN A N 1
ATOM 1472 C CA . GLN A 1 189 ? 17.701 15.150 -55.912 1.00 28.39 189 GLN A CA 1
ATOM 1473 C C . GLN A 1 189 ? 18.376 16.486 -55.569 1.00 28.39 189 GLN A C 1
ATOM 1475 O O . GLN A 1 189 ? 18.304 16.985 -54.450 1.00 28.39 189 GLN A O 1
ATOM 1480 N N . SER A 1 190 ? 19.083 17.014 -56.562 1.00 26.11 190 SER A N 1
ATOM 1481 C CA . SER A 1 190 ? 19.786 18.292 -56.598 1.00 26.11 190 SER A CA 1
ATOM 1482 C C . SER A 1 190 ? 18.964 19.306 -57.391 1.00 26.11 190 SER A C 1
ATOM 1484 O O . SER A 1 190 ? 18.594 18.995 -58.522 1.00 26.11 190 SER A O 1
ATOM 1486 N N . GLU A 1 191 ? 18.787 20.519 -56.867 1.00 25.42 191 GLU A N 1
ATOM 1487 C CA . GLU A 1 191 ? 18.457 21.713 -57.656 1.00 25.42 191 GLU A CA 1
ATOM 1488 C C . GLU A 1 191 ? 19.394 22.869 -57.278 1.00 25.42 191 GLU A C 1
ATOM 1490 O O . GLU A 1 191 ? 19.874 22.971 -56.149 1.00 25.42 191 GLU A O 1
ATOM 1495 N N . MET A 1 192 ? 19.721 23.648 -58.307 1.00 24.31 192 MET A N 1
ATOM 1496 C CA . MET A 1 192 ? 20.735 24.697 -58.389 1.00 24.31 192 MET A CA 1
ATOM 1497 C C . MET A 1 192 ? 20.246 26.011 -57.776 1.00 24.31 192 MET A C 1
ATOM 1499 O O . MET A 1 192 ? 19.093 26.364 -57.983 1.00 24.31 192 MET A O 1
ATOM 1503 N N . GLU A 1 193 ? 21.149 26.791 -57.175 1.00 24.84 193 GLU A N 1
ATOM 1504 C CA . GLU A 1 193 ? 21.099 28.256 -57.270 1.00 24.84 193 GLU A CA 1
ATOM 1505 C C . GLU A 1 193 ? 22.480 28.886 -57.005 1.00 24.84 193 GLU A C 1
ATOM 1507 O O . GLU A 1 193 ? 23.278 28.418 -56.192 1.00 24.84 193 GLU A O 1
ATOM 1512 N N . GLU A 1 194 ? 22.765 29.928 -57.780 1.00 21.58 194 GLU A N 1
ATOM 1513 C CA . GLU A 1 194 ? 24.041 30.602 -58.009 1.00 21.58 194 GLU A CA 1
ATOM 1514 C C . GLU A 1 194 ? 24.023 32.000 -57.367 1.00 21.58 194 GLU A C 1
ATOM 1516 O O . GLU A 1 194 ? 23.064 32.730 -57.584 1.00 21.58 194 GLU A O 1
ATOM 1521 N N . SER A 1 195 ? 25.076 32.400 -56.629 1.00 24.36 195 SER A N 1
ATOM 1522 C CA . SER A 1 195 ? 25.708 33.739 -56.744 1.00 24.36 195 SER A CA 1
ATOM 1523 C C . SER A 1 195 ? 26.876 33.962 -55.754 1.00 24.36 195 SER A C 1
ATOM 1525 O O . SER A 1 195 ? 26.693 33.971 -54.540 1.00 24.36 195 SER A O 1
ATOM 1527 N N . THR A 1 196 ? 28.063 34.171 -56.331 1.00 22.11 196 THR A N 1
ATOM 1528 C CA . THR A 1 196 ? 29.065 35.245 -56.109 1.00 22.11 196 THR A CA 1
ATOM 1529 C C . THR A 1 196 ? 29.551 35.647 -54.693 1.00 22.11 196 THR A C 1
ATOM 1531 O O . THR A 1 196 ? 28.809 36.154 -53.860 1.00 22.11 196 THR A O 1
ATOM 1534 N N . ALA A 1 197 ? 30.877 35.537 -54.486 1.00 28.94 197 ALA A N 1
ATOM 1535 C CA . ALA A 1 197 ? 31.677 36.020 -53.338 1.00 28.94 197 ALA A CA 1
ATOM 1536 C C . ALA A 1 197 ? 32.060 37.530 -53.451 1.00 28.94 197 ALA A C 1
ATOM 1538 O O . ALA A 1 197 ? 31.807 38.109 -54.510 1.00 28.94 197 ALA A O 1
ATOM 1539 N N . PRO A 1 198 ? 32.683 38.193 -52.433 1.00 31.41 198 PRO A N 1
ATOM 1540 C CA . PRO A 1 198 ? 34.122 38.004 -52.130 1.00 31.41 198 PRO A CA 1
ATOM 1541 C C . PRO A 1 198 ? 34.566 38.118 -50.636 1.00 31.41 198 PRO A C 1
ATOM 1543 O O . PRO A 1 198 ? 33.895 38.696 -49.787 1.00 31.41 198 PRO A O 1
ATOM 1546 N N . SER A 1 199 ? 35.756 37.568 -50.343 1.00 27.09 199 SER A N 1
ATOM 1547 C CA . SER A 1 199 ? 36.558 37.655 -49.088 1.00 27.09 199 SER A CA 1
ATOM 1548 C C . SER A 1 199 ? 37.362 38.985 -49.009 1.00 27.09 199 SER A C 1
ATOM 1550 O O . SER A 1 199 ? 37.468 39.611 -50.069 1.00 27.09 199 SER A O 1
ATOM 1552 N N . PRO A 1 200 ? 37.987 39.440 -47.872 1.00 34.94 200 PRO A N 1
ATOM 1553 C CA . PRO A 1 200 ? 39.284 38.862 -47.430 1.00 34.94 200 PRO A CA 1
ATOM 1554 C C . PRO A 1 200 ? 39.735 38.978 -45.915 1.00 34.94 200 PRO A C 1
ATOM 1556 O O . PRO A 1 200 ? 39.606 40.015 -45.271 1.00 34.94 200 PRO A O 1
ATOM 1559 N N . GLN A 1 201 ? 40.416 37.911 -45.435 1.00 28.62 201 GLN A N 1
ATOM 1560 C CA . GLN A 1 201 ? 41.587 37.783 -44.497 1.00 28.62 201 GLN A CA 1
ATOM 1561 C C . GLN A 1 201 ? 41.515 37.876 -42.921 1.00 28.62 201 GLN A C 1
ATOM 1563 O O . GLN A 1 201 ? 40.442 38.064 -42.357 1.00 28.62 201 GLN A O 1
ATOM 1568 N N . PRO A 1 202 ? 42.622 37.617 -42.147 1.00 33.31 202 PRO A N 1
ATOM 1569 C CA . PRO A 1 202 ? 42.838 36.356 -41.404 1.00 33.31 202 PRO A CA 1
ATOM 1570 C C . PRO A 1 202 ? 43.154 36.550 -39.893 1.00 33.31 202 PRO A C 1
ATOM 1572 O O . PRO A 1 202 ? 43.766 37.539 -39.490 1.00 33.31 202 PRO A O 1
ATOM 1575 N N . LYS A 1 203 ? 42.830 35.594 -39.005 1.00 27.83 203 LYS A N 1
ATOM 1576 C CA . LYS A 1 203 ? 43.261 35.671 -37.588 1.00 27.83 203 LYS A CA 1
ATOM 1577 C C . LYS A 1 203 ? 43.778 34.337 -37.033 1.00 27.83 203 LYS A C 1
ATOM 1579 O O . LYS A 1 203 ? 43.014 33.445 -36.702 1.00 27.83 203 LYS A O 1
ATOM 1584 N N . LYS A 1 204 ? 45.114 34.285 -36.945 1.00 28.62 204 LYS A N 1
ATOM 1585 C CA . LYS A 1 204 ? 46.017 33.589 -36.004 1.00 28.62 204 LYS A CA 1
ATOM 1586 C C . LYS A 1 204 ? 45.438 32.396 -35.219 1.00 28.62 204 LYS A C 1
ATOM 1588 O O . LYS A 1 204 ? 44.736 32.569 -34.227 1.00 28.62 204 LYS A O 1
ATOM 1593 N N . THR A 1 205 ? 45.871 31.199 -35.600 1.00 30.44 205 THR A N 1
ATOM 1594 C CA . THR A 1 205 ? 45.740 29.944 -34.851 1.00 30.44 205 THR A CA 1
ATOM 1595 C C . THR A 1 205 ? 46.545 29.997 -33.550 1.00 30.44 205 THR A C 1
ATOM 1597 O O . THR A 1 205 ? 47.756 30.209 -33.562 1.00 30.44 205 THR A O 1
ATOM 1600 N N . LYS A 1 206 ? 45.880 29.775 -32.411 1.00 36.06 206 LYS A N 1
ATOM 1601 C CA . LYS A 1 206 ? 46.546 29.360 -31.171 1.00 36.06 206 LYS A CA 1
ATOM 1602 C C . LYS A 1 206 ? 46.611 27.838 -31.187 1.00 36.06 206 LYS A C 1
ATOM 1604 O O . LYS A 1 206 ? 45.572 27.185 -31.196 1.00 36.06 206 LYS A O 1
ATOM 1609 N N . ILE A 1 207 ? 47.823 27.297 -31.215 1.00 44.50 207 ILE A N 1
ATOM 1610 C CA . ILE A 1 207 ? 48.081 25.871 -31.014 1.00 44.50 207 ILE A CA 1
ATOM 1611 C C . ILE A 1 207 ? 47.618 25.547 -29.588 1.00 44.50 207 ILE A C 1
ATOM 1613 O O . ILE A 1 207 ? 48.151 26.085 -28.618 1.00 44.50 207 ILE A O 1
ATOM 1617 N N . SER A 1 208 ? 46.543 24.769 -29.477 1.00 49.72 208 SER A N 1
ATOM 1618 C CA . SER A 1 208 ? 46.008 24.290 -28.205 1.00 49.72 208 SER A CA 1
ATOM 1619 C C . SER A 1 208 ? 46.844 23.111 -27.725 1.00 49.72 208 SER A C 1
ATOM 1621 O O . SER A 1 208 ? 47.205 22.247 -28.515 1.00 49.72 208 SER A O 1
ATOM 1623 N N . LEU A 1 209 ? 47.075 23.040 -26.416 1.00 44.41 209 LEU A N 1
ATOM 1624 C CA . LEU A 1 209 ? 47.772 21.952 -25.722 1.00 44.41 209 LEU A CA 1
ATOM 1625 C C . LEU A 1 209 ? 47.142 20.561 -25.983 1.00 44.41 209 LEU A C 1
ATOM 1627 O O . LEU A 1 209 ? 47.782 19.543 -25.743 1.00 44.41 209 LEU A O 1
ATOM 1631 N N . ALA A 1 210 ? 45.919 20.524 -26.531 1.00 45.72 210 ALA A N 1
ATOM 1632 C CA . ALA A 1 210 ? 45.249 19.321 -27.025 1.00 45.72 210 ALA A CA 1
ATOM 1633 C C . ALA A 1 210 ? 46.023 18.614 -28.153 1.00 45.72 210 ALA A C 1
ATOM 1635 O O . ALA A 1 210 ? 46.107 17.391 -28.142 1.00 45.72 210 ALA A O 1
ATOM 1636 N N . SER A 1 211 ? 46.679 19.356 -29.056 1.00 44.56 211 SER A N 1
ATOM 1637 C CA . SER A 1 211 ? 47.441 18.752 -30.160 1.00 44.56 211 SER A CA 1
ATOM 1638 C C . SER A 1 211 ? 48.744 18.084 -29.708 1.00 44.56 211 SER A C 1
ATOM 1640 O O . SER A 1 211 ? 49.371 17.390 -30.495 1.00 44.56 211 SER A O 1
ATOM 1642 N N . PHE A 1 212 ? 49.172 18.307 -28.458 1.00 43.53 212 PHE A N 1
ATOM 1643 C CA . PHE A 1 212 ? 50.386 17.715 -27.884 1.00 43.53 212 PHE A CA 1
ATOM 1644 C C . PHE A 1 212 ? 50.117 16.367 -27.194 1.00 43.53 212 PHE A C 1
ATOM 1646 O O . PHE A 1 212 ? 51.027 15.566 -27.022 1.00 43.53 212 PHE A O 1
ATOM 1653 N N . PHE A 1 213 ? 48.863 16.093 -26.819 1.00 44.34 213 PHE A N 1
ATOM 1654 C CA . PHE A 1 213 ? 48.446 14.804 -26.251 1.00 44.34 213 PHE A CA 1
ATOM 1655 C C . PHE A 1 213 ? 47.925 13.819 -27.310 1.00 44.34 213 PHE A C 1
ATOM 1657 O O . PHE A 1 213 ? 47.628 12.669 -26.993 1.00 44.34 213 PHE A O 1
ATOM 1664 N N . GLU A 1 214 ? 47.850 14.248 -28.570 1.00 45.00 214 GLU A N 1
ATOM 1665 C CA . GLU A 1 214 ? 47.284 13.477 -29.681 1.00 45.00 214 GLU A CA 1
ATOM 1666 C C . GLU A 1 214 ? 48.274 12.460 -30.291 1.00 45.00 214 GLU A C 1
ATOM 1668 O O . GLU A 1 214 ? 47.893 11.643 -31.126 1.00 45.00 214 GLU A O 1
ATOM 1673 N N . GLU A 1 215 ? 49.535 12.441 -29.842 1.00 35.12 215 GLU A N 1
ATOM 1674 C CA . GLU A 1 215 ? 50.595 11.602 -30.430 1.00 35.12 215 GLU A CA 1
ATOM 1675 C C . GLU A 1 215 ? 50.782 10.221 -29.756 1.00 35.12 215 GLU A C 1
ATOM 1677 O O . GLU A 1 215 ? 51.631 9.442 -30.175 1.00 35.12 215 GLU A O 1
ATOM 1682 N N . CYS A 1 216 ? 49.944 9.842 -28.778 1.00 32.88 216 CYS A N 1
ATOM 1683 C CA . CYS A 1 216 ? 50.001 8.510 -28.135 1.00 32.88 216 CYS A CA 1
ATOM 1684 C C . CYS A 1 216 ? 48.701 7.690 -28.199 1.00 32.88 216 CYS A C 1
ATOM 1686 O O . CYS A 1 216 ? 48.522 6.738 -27.440 1.00 32.88 216 CYS A O 1
ATOM 1688 N N . SER A 1 217 ? 47.771 7.995 -29.105 1.00 34.00 217 SER A N 1
ATOM 1689 C CA . SER A 1 217 ? 46.587 7.144 -29.315 1.00 34.00 217 SER A CA 1
ATOM 1690 C C . SER A 1 217 ? 46.136 7.134 -30.772 1.00 34.00 217 SER A C 1
ATOM 1692 O O . SER A 1 217 ? 44.977 7.381 -31.093 1.00 34.00 217 SER A O 1
ATOM 1694 N N . SER A 1 218 ? 47.050 6.780 -31.674 1.00 32.88 218 SER A N 1
ATOM 1695 C CA . SER A 1 218 ? 46.729 6.338 -33.034 1.00 32.88 218 SER A CA 1
ATOM 1696 C C . SER A 1 218 ? 46.068 4.952 -33.018 1.00 32.88 218 SER A C 1
ATOM 1698 O O . SER A 1 218 ? 46.567 3.967 -33.547 1.00 32.88 218 SER A O 1
ATOM 1700 N N . SER A 1 219 ? 44.888 4.873 -32.412 1.00 34.22 219 SER A N 1
ATOM 1701 C CA . SER A 1 219 ? 43.879 3.885 -32.773 1.00 34.22 219 SER A CA 1
ATOM 1702 C C . SER A 1 219 ? 42.519 4.543 -32.595 1.00 34.22 219 SER A C 1
ATOM 1704 O O . SER A 1 219 ? 41.888 4.474 -31.545 1.00 34.22 219 SER A O 1
ATOM 1706 N N . ALA A 1 220 ? 42.075 5.247 -33.636 1.00 34.59 220 ALA A N 1
ATOM 1707 C CA . ALA A 1 220 ? 40.671 5.606 -33.741 1.00 34.59 220 ALA A CA 1
ATOM 1708 C C . ALA A 1 220 ? 39.859 4.308 -33.569 1.00 34.59 220 ALA A C 1
ATOM 1710 O O . ALA A 1 220 ? 40.081 3.370 -34.347 1.00 34.59 220 ALA A O 1
ATOM 1711 N N . PRO A 1 221 ? 38.958 4.191 -32.575 1.00 39.31 221 PRO A N 1
ATOM 1712 C CA . PRO A 1 221 ? 38.123 3.013 -32.485 1.00 39.31 221 PRO A CA 1
ATOM 1713 C C . PRO A 1 221 ? 37.267 3.008 -33.746 1.00 39.31 221 PRO A C 1
ATOM 1715 O O . PRO A 1 221 ? 36.518 3.945 -34.033 1.00 39.31 221 PRO A O 1
ATOM 1718 N N . SER A 1 222 ? 37.468 1.973 -34.558 1.00 40.16 222 SER A N 1
ATOM 1719 C CA . SER A 1 222 ? 36.695 1.728 -35.766 1.00 40.16 222 SER A CA 1
ATOM 1720 C C . SER A 1 222 ? 35.204 1.954 -35.486 1.00 40.16 222 SER A C 1
ATOM 1722 O O . SER A 1 222 ? 34.683 1.525 -34.454 1.00 40.16 222 SER A O 1
ATOM 1724 N N . LYS A 1 223 ? 34.489 2.586 -36.422 1.00 49.16 223 LYS A N 1
ATOM 1725 C CA . LYS A 1 223 ? 33.029 2.816 -36.374 1.00 49.16 223 LYS A CA 1
ATOM 1726 C C . LYS A 1 223 ? 32.190 1.513 -36.351 1.00 49.16 223 LYS A C 1
ATOM 1728 O O . LYS A 1 223 ? 30.995 1.540 -36.622 1.00 49.16 223 LYS A O 1
ATOM 1733 N N . GLN A 1 224 ? 32.793 0.369 -36.023 1.00 48.78 224 GLN A N 1
ATOM 1734 C CA . GLN A 1 224 ? 32.203 -0.965 -36.001 1.00 48.78 224 GLN A CA 1
ATOM 1735 C C . GLN A 1 224 ? 32.696 -1.822 -34.818 1.00 48.78 224 GLN A C 1
ATOM 1737 O O . GLN A 1 224 ? 32.825 -3.035 -34.952 1.00 48.78 224 GLN A O 1
ATOM 1742 N N . GLN A 1 225 ? 32.933 -1.257 -33.628 1.00 55.78 225 GLN A N 1
ATOM 1743 C CA . GLN A 1 225 ? 32.929 -2.112 -32.431 1.00 55.78 225 GLN A CA 1
ATOM 1744 C C . GLN A 1 225 ? 31.508 -2.650 -32.232 1.00 55.78 225 GLN A C 1
ATOM 1746 O O . GLN A 1 225 ? 30.596 -1.899 -31.894 1.00 55.78 225 GLN A O 1
ATOM 1751 N N . GLY A 1 226 ? 31.299 -3.925 -32.564 1.00 67.56 226 GLY A N 1
ATOM 1752 C CA . GLY A 1 226 ? 29.997 -4.577 -32.453 1.00 67.56 226 GLY A CA 1
ATOM 1753 C C . GLY A 1 226 ? 29.470 -4.523 -31.020 1.00 67.56 226 GLY A C 1
ATOM 1754 O O . GLY A 1 226 ? 30.252 -4.557 -30.071 1.00 67.56 226 GLY A O 1
ATOM 1755 N N . PHE A 1 227 ? 28.144 -4.480 -30.872 1.00 74.50 227 PHE A N 1
ATOM 1756 C CA . PHE A 1 227 ? 27.449 -4.433 -29.578 1.00 74.50 227 PHE A CA 1
ATOM 1757 C C . PHE A 1 227 ? 28.001 -5.428 -28.536 1.00 74.50 227 PHE A C 1
ATOM 1759 O O . PHE A 1 227 ? 28.077 -5.097 -27.359 1.00 74.50 227 PHE A O 1
ATOM 1766 N N . GLY A 1 228 ? 28.429 -6.622 -28.967 1.00 76.62 228 GLY A N 1
ATOM 1767 C CA . GLY A 1 228 ? 29.023 -7.632 -28.083 1.00 76.62 228 GLY A CA 1
ATOM 1768 C C . GLY A 1 228 ? 30.326 -7.183 -27.414 1.00 76.62 228 GLY A C 1
ATOM 1769 O O . GLY A 1 228 ? 30.467 -7.340 -26.213 1.00 76.62 228 GLY A O 1
ATOM 1770 N N . VAL A 1 229 ? 31.230 -6.529 -28.149 1.00 80.50 229 VAL A N 1
ATOM 1771 C CA . VAL A 1 229 ? 32.516 -6.050 -27.604 1.00 80.50 229 VAL A CA 1
ATOM 1772 C C . VAL A 1 229 ? 32.300 -4.910 -26.609 1.00 80.50 229 VAL A C 1
ATOM 1774 O O . VAL A 1 229 ? 32.972 -4.832 -25.582 1.00 80.50 229 VAL A O 1
ATOM 1777 N N . GLU A 1 230 ? 31.337 -4.035 -26.903 1.00 84.94 230 GLU A N 1
ATOM 1778 C CA . GLU A 1 230 ? 30.907 -2.964 -26.001 1.00 84.94 230 GLU A CA 1
ATOM 1779 C C . GLU A 1 230 ? 30.330 -3.549 -24.697 1.00 84.94 230 GLU A C 1
ATOM 1781 O O . GLU A 1 230 ? 30.632 -3.062 -23.608 1.00 84.94 230 GLU A O 1
ATOM 1786 N N . LEU A 1 231 ? 29.549 -4.631 -24.805 1.00 81.50 231 LEU A N 1
ATOM 1787 C CA . LEU A 1 231 ? 28.913 -5.304 -23.672 1.00 81.50 231 LEU A CA 1
ATOM 1788 C C . LEU A 1 231 ? 29.926 -6.058 -22.813 1.00 81.50 231 LEU A C 1
ATOM 1790 O O . LEU A 1 231 ? 29.899 -5.917 -21.594 1.00 81.50 231 LEU A O 1
ATOM 1794 N N . ASP A 1 232 ? 30.843 -6.796 -23.433 1.00 82.38 232 ASP A N 1
ATOM 1795 C CA . ASP A 1 232 ? 31.909 -7.511 -22.731 1.00 82.38 232 ASP A CA 1
ATOM 1796 C C . ASP A 1 232 ? 32.814 -6.527 -21.980 1.00 82.38 232 ASP A C 1
ATOM 1798 O O . ASP A 1 232 ? 33.141 -6.738 -20.814 1.00 82.38 232 ASP A O 1
ATOM 1802 N N . SER A 1 233 ? 33.133 -5.390 -22.606 1.00 83.25 233 SER A N 1
ATOM 1803 C CA . SER A 1 233 ? 33.901 -4.314 -21.969 1.00 83.25 233 SER A CA 1
ATOM 1804 C C . SER A 1 233 ? 33.162 -3.703 -20.774 1.00 83.25 233 SER A C 1
ATOM 1806 O O . SER A 1 233 ? 33.785 -3.417 -19.756 1.00 83.25 233 SER A O 1
ATOM 1808 N N . TYR A 1 234 ? 31.838 -3.529 -20.863 1.00 81.50 234 TYR A N 1
ATOM 1809 C CA . TYR A 1 234 ? 31.021 -3.055 -19.741 1.00 81.50 234 TYR A CA 1
ATOM 1810 C C . TYR A 1 234 ? 30.961 -4.072 -18.592 1.00 81.50 234 TYR A C 1
ATOM 1812 O O . TYR A 1 234 ? 31.103 -3.690 -17.433 1.00 81.50 234 TYR A O 1
ATOM 1820 N N . LEU A 1 235 ? 30.798 -5.363 -18.894 1.00 82.19 235 LEU A N 1
ATOM 1821 C CA . LEU A 1 235 ? 30.747 -6.431 -17.886 1.00 82.19 235 LEU A CA 1
ATOM 1822 C C . LEU A 1 235 ? 32.078 -6.622 -17.141 1.00 82.19 235 LEU A C 1
ATOM 1824 O O . LEU A 1 235 ? 32.084 -7.169 -16.040 1.00 82.19 235 LEU A O 1
ATOM 1828 N N . LEU A 1 236 ? 33.187 -6.167 -17.728 1.00 81.50 236 LEU A N 1
ATOM 1829 C CA . LEU A 1 236 ? 34.521 -6.184 -17.125 1.00 81.50 236 LEU A CA 1
ATOM 1830 C C . LEU A 1 236 ? 34.807 -4.966 -16.231 1.00 81.50 236 LEU A C 1
ATOM 1832 O O . LEU A 1 236 ? 35.782 -4.985 -15.477 1.00 81.50 236 LEU A O 1
ATOM 1836 N N . ILE A 1 237 ? 33.990 -3.909 -16.292 1.00 80.00 237 ILE A N 1
ATOM 1837 C CA . ILE A 1 237 ? 34.147 -2.744 -15.417 1.00 80.00 237 ILE A CA 1
ATOM 1838 C C . ILE A 1 237 ? 33.742 -3.114 -13.987 1.00 80.00 237 ILE A C 1
ATOM 1840 O O . ILE A 1 237 ? 32.703 -3.727 -13.747 1.00 80.00 237 ILE A O 1
ATOM 1844 N N . ALA A 1 238 ? 34.565 -2.699 -13.019 1.00 63.84 238 ALA A N 1
ATOM 1845 C CA . ALA A 1 238 ? 34.248 -2.824 -11.603 1.00 63.84 238 ALA A CA 1
ATOM 1846 C C . ALA A 1 238 ? 32.903 -2.149 -11.289 1.00 63.84 238 ALA A C 1
ATOM 1848 O O . ALA A 1 238 ? 32.632 -1.037 -11.741 1.00 63.84 238 ALA A O 1
ATOM 1849 N N . THR A 1 239 ? 32.064 -2.828 -10.506 1.00 66.75 239 THR A N 1
ATOM 1850 C CA . THR A 1 239 ? 30.709 -2.378 -10.163 1.00 66.75 239 THR A CA 1
ATOM 1851 C C . THR A 1 239 ? 30.709 -0.928 -9.684 1.00 66.75 239 THR A C 1
ATOM 1853 O O . THR A 1 239 ? 31.447 -0.585 -8.758 1.00 66.75 239 THR A O 1
ATOM 1856 N N . ALA A 1 240 ? 29.877 -0.088 -10.306 1.00 64.94 240 ALA A N 1
ATOM 1857 C CA . ALA A 1 240 ? 29.692 1.297 -9.888 1.00 64.94 240 ALA A CA 1
ATOM 1858 C C . ALA A 1 240 ? 29.270 1.372 -8.410 1.00 64.94 240 ALA A C 1
ATOM 1860 O O . ALA A 1 240 ? 28.565 0.491 -7.912 1.00 64.94 240 ALA A O 1
ATOM 1861 N N . ASP A 1 241 ? 29.692 2.434 -7.718 1.00 68.38 241 ASP A N 1
ATOM 1862 C CA . ASP A 1 241 ? 29.314 2.671 -6.324 1.00 68.38 241 ASP A CA 1
ATOM 1863 C C . ASP A 1 241 ? 27.784 2.740 -6.192 1.00 68.38 241 ASP A C 1
ATOM 1865 O O . ASP A 1 241 ? 27.118 3.502 -6.899 1.00 68.38 241 ASP A O 1
ATOM 1869 N N . HIS A 1 242 ? 27.228 1.969 -5.253 1.00 62.59 242 HIS A N 1
ATOM 1870 C CA . HIS A 1 242 ? 25.791 1.857 -4.990 1.00 62.59 242 HIS A CA 1
ATOM 1871 C C . HIS A 1 242 ? 25.133 3.180 -4.563 1.00 62.59 242 HIS A C 1
ATOM 1873 O O . HIS A 1 242 ? 23.908 3.256 -4.485 1.00 62.59 242 HIS A O 1
ATOM 1879 N N . ARG A 1 243 ? 25.927 4.215 -4.259 1.00 62.09 243 ARG A N 1
ATOM 1880 C CA . ARG A 1 243 ? 25.450 5.562 -3.910 1.00 62.09 243 ARG A CA 1
ATOM 1881 C C . ARG A 1 243 ? 25.375 6.531 -5.091 1.00 62.09 243 ARG A C 1
ATOM 1883 O O . ARG A 1 243 ? 24.850 7.629 -4.921 1.00 62.09 243 ARG A O 1
ATOM 1890 N N . SER A 1 244 ? 25.906 6.161 -6.255 1.00 70.81 244 SER A N 1
ATOM 1891 C CA . SER A 1 244 ? 25.921 7.019 -7.444 1.00 70.81 244 SER A CA 1
ATOM 1892 C C . SER A 1 244 ? 24.648 6.856 -8.282 1.00 70.81 244 SER A C 1
ATOM 1894 O O . SER A 1 244 ? 24.129 5.749 -8.410 1.00 70.81 244 SER A O 1
ATOM 1896 N N . ASP A 1 245 ? 24.129 7.955 -8.847 1.00 75.94 245 ASP A N 1
ATOM 1897 C CA . ASP A 1 245 ? 22.967 7.904 -9.743 1.00 75.94 245 ASP A CA 1
ATOM 1898 C C . ASP A 1 245 ? 23.330 7.147 -11.037 1.00 75.94 245 ASP A C 1
ATOM 1900 O O . ASP A 1 245 ? 24.218 7.591 -11.781 1.00 75.94 245 ASP A O 1
ATOM 1904 N N . PRO A 1 246 ? 22.641 6.031 -11.353 1.00 80.00 246 PRO A N 1
ATOM 1905 C CA . PRO A 1 246 ? 22.891 5.273 -12.572 1.00 80.00 246 PRO A CA 1
ATOM 1906 C C . PRO A 1 246 ? 22.747 6.115 -13.843 1.00 80.00 246 PRO A C 1
ATOM 1908 O O . PRO A 1 246 ? 23.497 5.912 -14.799 1.00 80.00 246 PRO A O 1
ATOM 1911 N N . LEU A 1 247 ? 21.817 7.077 -13.880 1.00 80.62 247 LEU A N 1
ATOM 1912 C CA . LEU A 1 247 ? 21.611 7.915 -15.065 1.00 80.62 247 LEU A CA 1
ATOM 1913 C C . LEU A 1 247 ? 22.788 8.869 -15.287 1.00 80.62 247 LEU A C 1
ATOM 1915 O O . LEU A 1 247 ? 23.254 9.015 -16.423 1.00 80.62 247 LEU A O 1
ATOM 1919 N N . GLN A 1 248 ? 23.312 9.463 -14.214 1.00 81.19 248 GLN A N 1
ATOM 1920 C CA . GLN A 1 248 ? 24.521 10.282 -14.260 1.00 81.19 248 GLN A CA 1
ATOM 1921 C C . GLN A 1 248 ? 25.750 9.457 -14.663 1.00 81.19 248 GLN A C 1
ATOM 1923 O O . GLN A 1 248 ? 26.542 9.904 -15.498 1.00 81.19 248 GLN A O 1
ATOM 1928 N N . TRP A 1 249 ? 25.880 8.229 -14.154 1.00 84.19 249 TRP A N 1
ATOM 1929 C CA . TRP A 1 249 ? 26.953 7.316 -14.550 1.00 84.19 249 TRP A CA 1
ATOM 1930 C C . TRP A 1 249 ? 26.917 7.028 -16.058 1.00 84.19 249 TRP A C 1
ATOM 1932 O O . TRP A 1 249 ? 27.929 7.191 -16.743 1.00 84.19 249 TRP A O 1
ATOM 1942 N N . TRP A 1 250 ? 25.743 6.702 -16.611 1.00 86.12 250 TRP A N 1
ATOM 1943 C CA . TRP A 1 250 ? 25.569 6.479 -18.053 1.00 86.12 250 TRP A CA 1
ATOM 1944 C C . TRP A 1 250 ? 25.717 7.746 -18.897 1.00 86.12 250 TRP A C 1
ATOM 1946 O O . TRP A 1 250 ? 25.998 7.660 -20.094 1.00 86.12 250 TRP A O 1
ATOM 1956 N N . HIS A 1 251 ? 25.516 8.928 -18.315 1.00 83.38 251 HIS A N 1
ATOM 1957 C CA . HIS A 1 251 ? 25.813 10.190 -18.983 1.00 83.38 251 HIS A CA 1
ATOM 1958 C C . HIS A 1 251 ? 27.327 10.380 -19.143 1.00 83.38 251 HIS A C 1
ATOM 1960 O O . HIS A 1 251 ? 27.793 10.628 -20.256 1.00 83.38 251 HIS A O 1
ATOM 1966 N N . LEU A 1 252 ? 28.085 10.169 -18.065 1.00 85.06 252 LEU A N 1
ATOM 1967 C CA . LEU A 1 252 ? 29.547 10.276 -18.040 1.00 85.06 252 LEU A CA 1
ATOM 1968 C C . LEU A 1 252 ? 30.223 9.255 -18.967 1.00 85.06 252 LEU A C 1
ATOM 1970 O O . LEU A 1 252 ? 31.143 9.603 -19.698 1.00 85.06 252 LEU A O 1
ATOM 1974 N N . HIS A 1 253 ? 29.723 8.018 -19.001 1.00 85.62 253 HIS A N 1
ATOM 1975 C CA . HIS A 1 253 ? 30.298 6.933 -19.805 1.00 85.62 253 HIS A CA 1
ATOM 1976 C C . HIS A 1 253 ? 29.672 6.809 -21.205 1.00 85.62 253 HIS A C 1
ATOM 1978 O O . HIS A 1 253 ? 29.872 5.808 -21.895 1.00 85.62 253 HIS A O 1
ATOM 1984 N N . SER A 1 254 ? 28.919 7.819 -21.652 1.00 84.88 254 SER A N 1
ATOM 1985 C CA . SER A 1 254 ? 28.248 7.795 -22.960 1.00 84.88 254 SER A CA 1
ATOM 1986 C C . SER A 1 254 ? 29.212 7.798 -24.149 1.00 84.88 254 SER A C 1
ATOM 1988 O O . SER A 1 254 ? 28.880 7.249 -25.197 1.00 84.88 254 SER A O 1
ATOM 1990 N N . SER A 1 255 ? 30.407 8.369 -23.982 1.00 84.31 255 SER A N 1
ATOM 1991 C CA . SER A 1 255 ? 31.479 8.351 -24.984 1.00 84.31 255 SER A CA 1
ATOM 1992 C C . SER A 1 255 ? 32.105 6.965 -25.147 1.00 84.31 255 SER A C 1
ATOM 1994 O O . SER A 1 255 ? 32.406 6.562 -26.267 1.00 84.31 255 SER A O 1
ATOM 1996 N N . HIS A 1 256 ? 32.273 6.233 -24.042 1.00 83.25 256 HIS A N 1
ATOM 1997 C CA . HIS A 1 256 ? 32.863 4.893 -24.024 1.00 83.25 256 HIS A CA 1
ATOM 1998 C C . HIS A 1 256 ? 31.866 3.810 -24.452 1.00 83.25 256 HIS A C 1
ATOM 2000 O O . HIS A 1 256 ? 32.255 2.848 -25.109 1.00 83.25 256 HIS A O 1
ATOM 2006 N N . PHE A 1 257 ? 30.584 3.987 -24.118 1.00 84.94 257 PHE A N 1
ATOM 2007 C CA . PHE A 1 257 ? 29.514 3.030 -24.409 1.00 84.94 257 PHE A CA 1
ATOM 2008 C C . PHE A 1 257 ? 28.341 3.703 -25.139 1.00 84.94 257 PHE A C 1
ATOM 2010 O O . PHE A 1 257 ? 27.272 3.907 -24.552 1.00 84.94 257 PHE A O 1
ATOM 2017 N N . PRO A 1 258 ? 28.497 4.108 -26.411 1.00 84.50 258 PRO A N 1
ATOM 2018 C CA . PRO A 1 258 ? 27.481 4.885 -27.116 1.00 84.50 258 PRO A CA 1
ATOM 2019 C C . PRO A 1 258 ? 26.179 4.109 -27.380 1.00 84.50 258 PRO A C 1
ATOM 2021 O O . PRO A 1 258 ? 25.100 4.709 -27.366 1.00 84.50 258 PRO A O 1
ATOM 2024 N N . ARG A 1 259 ? 26.228 2.786 -27.602 1.00 83.06 259 ARG A N 1
ATOM 2025 C CA . ARG A 1 259 ? 25.022 1.984 -27.889 1.00 83.06 259 ARG A CA 1
ATOM 2026 C C . ARG A 1 259 ? 24.368 1.517 -26.597 1.00 83.06 259 ARG A C 1
ATOM 2028 O O . ARG A 1 259 ? 23.147 1.629 -26.467 1.00 83.06 259 ARG A O 1
ATOM 2035 N N . ILE A 1 260 ? 25.163 1.046 -25.636 1.00 84.56 260 ILE A N 1
ATOM 2036 C CA . ILE A 1 260 ? 24.656 0.544 -24.356 1.00 84.56 260 ILE A CA 1
ATOM 2037 C C . ILE A 1 260 ? 24.142 1.694 -23.505 1.00 84.56 260 ILE A C 1
ATOM 2039 O O . ILE A 1 260 ? 23.056 1.564 -22.956 1.00 84.56 260 ILE A O 1
ATOM 2043 N N . SER A 1 261 ? 24.812 2.852 -23.461 1.00 84.06 261 SER A N 1
ATOM 2044 C CA . SER A 1 261 ? 24.294 4.009 -22.712 1.00 84.06 261 SER A CA 1
ATOM 2045 C C . SER A 1 261 ? 22.930 4.469 -23.220 1.00 84.06 261 SER A C 1
ATOM 2047 O O . SER A 1 261 ? 22.082 4.885 -22.429 1.00 84.06 261 SER A O 1
ATOM 2049 N N . ARG A 1 262 ? 22.673 4.352 -24.529 1.00 84.19 262 ARG A N 1
ATOM 2050 C CA . ARG A 1 262 ? 21.362 4.657 -25.107 1.00 84.19 262 ARG A CA 1
ATOM 2051 C C . ARG A 1 262 ? 20.295 3.665 -24.647 1.00 84.19 262 ARG A C 1
ATOM 2053 O O . ARG A 1 262 ? 19.207 4.101 -24.281 1.00 84.19 262 ARG A O 1
ATOM 2060 N N . LEU A 1 263 ? 20.599 2.366 -24.635 1.00 83.06 263 LEU A N 1
ATOM 2061 C CA . LEU A 1 263 ? 19.677 1.350 -24.119 1.00 83.06 263 LEU A CA 1
ATOM 2062 C C . LEU A 1 263 ? 19.482 1.494 -22.611 1.00 83.06 263 LEU A C 1
ATOM 2064 O O . LEU A 1 263 ? 18.352 1.532 -22.146 1.00 83.06 263 LEU A O 1
ATOM 2068 N N . ALA A 1 264 ? 20.554 1.663 -21.847 1.00 82.88 264 ALA A N 1
ATOM 2069 C CA . ALA A 1 264 ? 20.497 1.826 -20.406 1.00 82.88 264 ALA A CA 1
ATOM 2070 C C . ALA A 1 264 ? 19.620 3.016 -20.004 1.00 82.88 264 ALA A C 1
ATOM 2072 O O . ALA A 1 264 ? 18.754 2.867 -19.150 1.00 82.88 264 ALA A O 1
ATOM 2073 N N . LYS A 1 265 ? 19.742 4.164 -20.683 1.00 81.75 265 LYS A N 1
ATOM 2074 C CA . LYS A 1 265 ? 18.838 5.309 -20.476 1.00 81.75 265 LYS A CA 1
ATOM 2075 C C . LYS A 1 265 ? 17.376 4.978 -20.793 1.00 81.75 265 LYS A C 1
ATOM 2077 O O . LYS A 1 265 ? 16.488 5.499 -20.133 1.00 81.75 265 LYS A O 1
ATOM 2082 N N . GLN A 1 266 ? 17.101 4.130 -21.785 1.00 80.44 266 GLN A N 1
ATOM 2083 C CA . GLN A 1 266 ? 15.731 3.704 -22.094 1.00 80.44 266 GLN A CA 1
ATOM 2084 C C . GLN A 1 266 ? 15.178 2.738 -21.042 1.00 80.44 266 GLN A C 1
ATOM 2086 O O . GLN A 1 266 ? 14.043 2.915 -20.611 1.00 80.44 266 GLN A O 1
ATOM 2091 N N . TYR A 1 267 ? 15.972 1.756 -20.612 1.00 79.62 267 TYR A N 1
ATOM 2092 C CA . TYR A 1 267 ? 15.562 0.723 -19.661 1.00 79.62 267 TYR A CA 1
ATOM 2093 C C . TYR A 1 267 ? 15.464 1.236 -18.219 1.00 79.62 267 TYR A C 1
ATOM 2095 O O . TYR A 1 267 ? 14.507 0.903 -17.529 1.00 79.62 267 TYR A O 1
ATOM 2103 N N . LEU A 1 268 ? 16.391 2.089 -17.772 1.00 78.56 268 LEU A N 1
ATOM 2104 C CA . LEU A 1 268 ? 16.390 2.651 -16.413 1.00 78.56 268 LEU A CA 1
ATOM 2105 C C . LEU A 1 268 ? 15.226 3.622 -16.165 1.00 78.56 268 LEU A C 1
ATOM 2107 O O . LEU A 1 268 ? 14.826 3.821 -15.021 1.00 78.56 268 LEU A O 1
ATOM 2111 N N . CYS A 1 269 ? 14.662 4.197 -17.229 1.00 76.69 269 CYS A N 1
ATOM 2112 C CA . CYS A 1 269 ? 13.468 5.040 -17.163 1.00 76.69 269 CYS A CA 1
ATOM 2113 C C . CYS A 1 269 ? 12.160 4.232 -17.095 1.00 76.69 269 CYS A C 1
ATOM 2115 O O . CYS A 1 269 ? 11.086 4.814 -16.924 1.00 76.69 269 CYS A O 1
ATOM 2117 N N . ILE A 1 270 ? 12.214 2.904 -17.251 1.00 78.50 270 ILE A N 1
ATOM 2118 C CA . ILE A 1 270 ? 11.038 2.048 -17.115 1.00 78.50 270 ILE A CA 1
ATOM 2119 C C . ILE A 1 270 ? 10.797 1.785 -15.631 1.00 78.50 270 ILE A C 1
ATOM 2121 O O . ILE A 1 270 ? 11.566 1.108 -14.956 1.00 78.50 270 ILE A O 1
ATOM 2125 N N . LEU A 1 271 ? 9.684 2.301 -15.127 1.00 75.62 271 LEU A N 1
ATOM 2126 C CA . LEU A 1 271 ? 9.284 2.119 -13.737 1.00 75.62 271 LEU A CA 1
ATOM 2127 C C . LEU A 1 271 ? 8.827 0.678 -13.481 1.00 75.62 271 LEU A C 1
ATOM 2129 O O . LEU A 1 271 ? 7.983 0.141 -14.204 1.00 75.62 271 LEU A O 1
ATOM 2133 N N . ALA A 1 272 ? 9.318 0.081 -12.392 1.00 79.25 272 ALA A N 1
ATOM 2134 C CA . ALA A 1 272 ? 8.916 -1.254 -11.938 1.00 79.25 272 ALA A CA 1
ATOM 2135 C C . ALA A 1 272 ? 7.470 -1.300 -11.400 1.00 79.25 272 ALA A C 1
ATOM 2137 O O . ALA A 1 272 ? 6.866 -2.369 -11.268 1.00 79.25 272 ALA A O 1
ATOM 2138 N N . THR A 1 273 ? 6.886 -0.141 -11.082 1.00 81.12 273 THR A N 1
ATOM 2139 C CA . THR A 1 273 ? 5.544 -0.022 -10.503 1.00 81.12 273 THR A CA 1
ATOM 2140 C C . THR A 1 273 ? 4.617 0.822 -11.381 1.00 81.12 273 THR A C 1
ATOM 2142 O O . THR A 1 273 ? 5.037 1.773 -12.036 1.00 81.12 273 THR A O 1
ATOM 2145 N N . SER A 1 274 ? 3.320 0.497 -11.378 1.00 83.25 274 SER A N 1
ATOM 2146 C CA . SER A 1 274 ? 2.266 1.319 -11.997 1.00 83.25 274 S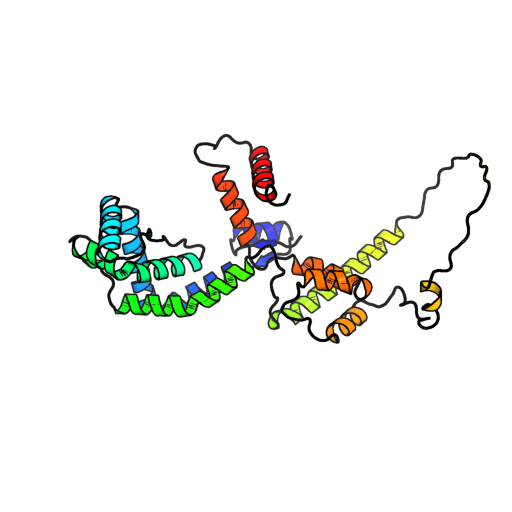ER A CA 1
ATOM 2147 C C . SER A 1 274 ? 1.851 2.515 -11.128 1.00 83.25 274 SER A C 1
ATOM 2149 O O . SER A 1 274 ? 1.045 3.340 -11.569 1.00 83.25 274 SER A O 1
ATOM 2151 N N . SER A 1 275 ? 2.409 2.641 -9.915 1.00 78.06 275 SER A N 1
ATOM 2152 C CA . SER A 1 275 ? 2.100 3.683 -8.927 1.00 78.06 275 SER A CA 1
ATOM 2153 C C . SER A 1 275 ? 2.119 5.115 -9.491 1.00 78.06 275 SER A C 1
ATOM 2155 O O . SER A 1 275 ? 1.227 5.888 -9.129 1.00 78.06 275 SER A O 1
ATOM 2157 N N . PRO A 1 276 ? 3.049 5.503 -10.390 1.00 77.81 276 PRO A N 1
ATOM 2158 C CA . PRO A 1 276 ? 3.074 6.855 -10.960 1.00 77.81 276 PRO A CA 1
ATOM 2159 C C . PRO A 1 276 ? 1.802 7.213 -11.729 1.00 77.81 276 PRO A C 1
ATOM 2161 O O . PRO A 1 276 ? 1.230 8.287 -11.534 1.00 77.81 276 PRO A O 1
ATOM 2164 N N . SER A 1 277 ? 1.285 6.279 -12.532 1.00 80.44 277 SER A N 1
ATOM 2165 C CA . SER A 1 277 ? 0.023 6.479 -13.252 1.00 80.44 277 SER A CA 1
ATOM 2166 C C . SER A 1 277 ? -1.156 6.641 -12.285 1.00 80.44 277 SER A C 1
ATOM 2168 O O . SER A 1 277 ? -1.963 7.557 -12.431 1.00 80.44 277 SER A O 1
ATOM 2170 N N . GLU A 1 278 ? -1.201 5.845 -11.212 1.00 77.44 278 GLU A N 1
ATOM 2171 C CA . GLU A 1 278 ? -2.233 5.944 -10.175 1.00 77.44 278 GLU A CA 1
ATOM 2172 C C . GLU A 1 278 ? -2.181 7.280 -9.419 1.00 77.44 278 GLU A C 1
ATOM 2174 O O . GLU A 1 278 ? -3.226 7.826 -9.061 1.00 77.44 278 GLU A O 1
ATOM 2179 N N . ARG A 1 279 ? -0.987 7.843 -9.183 1.00 79.56 279 ARG A N 1
ATOM 2180 C CA . ARG A 1 279 ? -0.839 9.181 -8.581 1.00 79.56 279 ARG A CA 1
ATOM 2181 C C . ARG A 1 279 ? -1.383 10.270 -9.499 1.00 79.56 279 ARG A C 1
ATOM 2183 O O . ARG A 1 279 ? -2.067 11.173 -9.015 1.00 79.56 279 ARG A O 1
ATOM 2190 N N . VAL A 1 280 ? -1.126 10.174 -10.805 1.00 82.00 280 VAL A N 1
ATOM 2191 C CA . VAL A 1 280 ? -1.690 11.097 -11.802 1.00 82.00 280 VAL A CA 1
ATOM 2192 C C . VAL A 1 280 ? -3.217 11.011 -11.802 1.00 82.00 280 VAL A C 1
ATOM 2194 O O . VAL A 1 280 ? -3.878 12.046 -11.717 1.00 82.00 280 VAL A O 1
ATOM 2197 N N . PHE A 1 281 ? -3.790 9.804 -11.779 1.00 81.25 281 PHE A N 1
ATOM 2198 C CA . PHE A 1 281 ? -5.243 9.627 -11.680 1.00 81.25 281 PHE A CA 1
ATOM 2199 C C . PHE A 1 281 ? -5.816 10.124 -10.349 1.00 81.25 281 PHE A C 1
ATOM 2201 O O . PHE A 1 281 ? -6.874 10.748 -10.339 1.00 81.25 281 PHE A O 1
ATOM 2208 N N . SER A 1 282 ? -5.111 9.937 -9.231 1.00 79.81 282 SER A N 1
ATOM 2209 C CA . SER A 1 282 ? -5.525 10.481 -7.933 1.00 79.81 282 SER A CA 1
ATOM 2210 C C . SER A 1 282 ? -5.531 12.013 -7.930 1.00 79.81 282 SER A C 1
ATOM 2212 O O . SER A 1 282 ? -6.479 12.619 -7.429 1.00 79.81 282 SER A O 1
ATOM 2214 N N . LYS A 1 283 ? -4.524 12.655 -8.537 1.00 79.25 283 LYS A N 1
ATOM 2215 C CA . LYS A 1 283 ? -4.508 14.111 -8.737 1.00 79.25 283 LYS A CA 1
ATOM 2216 C C . LYS A 1 283 ? -5.640 14.548 -9.672 1.00 79.25 283 LYS A C 1
ATOM 2218 O O . LYS A 1 283 ? -6.301 15.543 -9.387 1.00 79.25 283 LYS A O 1
ATOM 2223 N N . GLY A 1 284 ? -5.902 13.778 -10.728 1.00 79.94 284 GLY A N 1
ATOM 2224 C CA . GLY A 1 284 ? -7.025 13.972 -11.644 1.00 79.94 284 GLY A CA 1
ATOM 2225 C C . GLY A 1 284 ? -8.391 13.883 -10.961 1.00 79.94 284 GLY A C 1
ATOM 2226 O O . GLY A 1 284 ? -9.250 14.716 -11.230 1.00 79.94 284 GLY A O 1
ATOM 2227 N N . GLY A 1 285 ? -8.573 12.970 -10.004 1.00 79.44 285 GLY A N 1
ATOM 2228 C CA . GLY A 1 285 ? -9.799 12.864 -9.204 1.00 79.44 285 GLY A CA 1
ATOM 2229 C C . GLY A 1 285 ? -10.086 14.100 -8.343 1.00 79.44 285 GLY A C 1
ATOM 2230 O O . GLY A 1 285 ? -11.240 14.404 -8.060 1.00 79.44 285 GLY A O 1
ATOM 2231 N N . ASN A 1 286 ? -9.058 14.874 -7.983 1.00 81.31 286 ASN A N 1
ATOM 2232 C CA . ASN A 1 286 ? -9.247 16.165 -7.311 1.00 81.31 286 ASN A CA 1
ATOM 2233 C C . ASN A 1 286 ? -9.646 17.289 -8.285 1.00 81.31 286 ASN A C 1
ATOM 2235 O O . ASN A 1 286 ? -10.195 18.306 -7.862 1.00 81.31 286 ASN A O 1
ATOM 2239 N N . ILE A 1 287 ? -9.356 17.128 -9.579 1.00 81.94 287 ILE A N 1
ATOM 2240 C CA . ILE A 1 287 ? -9.718 18.078 -10.640 1.00 81.94 287 ILE A CA 1
ATOM 2241 C C . ILE A 1 287 ? -11.152 17.805 -11.105 1.00 81.94 287 ILE A C 1
ATOM 2243 O O . ILE A 1 287 ? -11.962 18.730 -11.188 1.00 81.94 287 ILE A O 1
ATOM 2247 N N . VAL A 1 288 ? -11.473 16.532 -11.353 1.00 82.19 288 VAL A N 1
ATOM 2248 C CA . VAL A 1 288 ? -12.801 16.054 -11.750 1.00 82.19 288 VAL A CA 1
ATOM 2249 C C . VAL A 1 288 ? -13.534 15.545 -10.515 1.00 82.19 288 VAL A C 1
ATOM 2251 O O . VAL A 1 288 ? -13.487 14.367 -10.175 1.00 82.19 288 VAL A O 1
ATOM 2254 N N . THR A 1 289 ? -14.208 16.457 -9.822 1.00 79.94 289 THR A N 1
ATOM 2255 C CA . THR A 1 289 ? -15.063 16.126 -8.675 1.00 79.94 289 THR A CA 1
ATOM 2256 C C . THR A 1 289 ? -16.529 16.059 -9.092 1.00 79.94 289 THR A C 1
ATOM 2258 O O . THR A 1 289 ? -16.909 16.580 -10.140 1.00 79.94 289 THR A O 1
ATOM 2261 N N . SER A 1 290 ? -17.391 15.476 -8.253 1.00 72.06 290 SER A N 1
ATOM 2262 C CA . SER A 1 290 ? -18.846 15.449 -8.487 1.00 72.06 290 SER A CA 1
ATOM 2263 C C . SER A 1 290 ? -19.446 16.851 -8.658 1.00 72.06 290 SER A C 1
ATOM 2265 O O . SER A 1 290 ? -20.394 17.029 -9.414 1.00 72.06 290 SER A O 1
ATOM 2267 N N . SER A 1 291 ? -18.854 17.864 -8.018 1.00 73.31 291 SER A N 1
ATOM 2268 C CA . SER A 1 291 ? -19.242 19.275 -8.162 1.00 73.31 291 SER A CA 1
ATOM 2269 C C . SER A 1 291 ? -18.666 19.951 -9.416 1.00 73.31 291 SER A C 1
ATOM 2271 O O . SER A 1 291 ? -19.058 21.068 -9.740 1.00 73.31 291 SER A O 1
ATOM 2273 N N . ARG A 1 292 ? -17.722 19.308 -10.117 1.00 73.69 292 ARG A N 1
ATOM 2274 C CA . ARG A 1 292 ? -17.039 19.802 -11.328 1.00 73.69 292 ARG A CA 1
ATOM 2275 C C . ARG A 1 292 ? -17.109 18.778 -12.471 1.00 73.69 292 ARG A C 1
ATOM 2277 O O . ARG A 1 292 ? -16.150 18.601 -13.216 1.00 73.69 292 ARG A O 1
ATOM 2284 N N . ALA A 1 293 ? -18.253 18.110 -12.616 1.00 75.88 293 ALA A N 1
ATOM 2285 C CA . ALA A 1 293 ? -18.446 17.029 -13.587 1.00 75.88 293 ALA A CA 1
ATOM 2286 C C . ALA A 1 293 ? -18.670 17.499 -15.044 1.00 75.88 293 ALA A C 1
ATOM 2288 O O . ALA A 1 293 ? -18.667 16.678 -15.952 1.00 75.88 293 ALA A O 1
ATOM 2289 N N . SER A 1 294 ? -18.840 18.807 -15.289 1.00 83.06 294 SER A N 1
ATOM 2290 C CA . SER A 1 294 ? -19.122 19.382 -16.624 1.00 83.06 294 SER A CA 1
ATOM 2291 C C . SER A 1 294 ? -17.859 19.724 -17.445 1.00 83.06 294 SER A C 1
ATOM 2293 O O . SER A 1 294 ? -17.905 20.448 -18.440 1.00 83.06 294 SER A O 1
ATOM 2295 N N . LEU A 1 295 ? -16.683 19.254 -17.021 1.00 85.06 295 LEU A N 1
ATOM 2296 C CA . LEU A 1 295 ? -15.438 19.502 -17.749 1.00 85.06 295 LEU A CA 1
ATOM 2297 C C . LEU A 1 295 ? -15.347 18.599 -18.985 1.00 85.06 295 LEU A C 1
ATOM 2299 O O . LEU A 1 295 ? -15.501 17.384 -18.891 1.00 85.06 295 LEU A O 1
ATOM 2303 N N . LYS A 1 296 ? -15.029 19.192 -20.141 1.00 89.00 296 LYS A N 1
ATOM 2304 C CA . LYS A 1 296 ? -14.718 18.430 -21.359 1.00 89.00 296 LYS A CA 1
ATOM 2305 C C . LYS A 1 296 ? -13.434 17.601 -21.168 1.00 89.00 296 LYS A C 1
ATOM 2307 O O . LYS A 1 296 ? -12.502 18.114 -20.534 1.00 89.00 296 LYS A O 1
ATOM 2312 N N . PRO A 1 297 ? -13.335 16.384 -21.738 1.00 87.38 297 PRO A N 1
ATOM 2313 C CA . PRO A 1 297 ? -12.157 15.520 -21.600 1.00 87.38 297 PRO A CA 1
ATOM 2314 C C . PRO A 1 297 ? -10.833 16.209 -21.963 1.00 87.38 297 PRO A C 1
ATOM 2316 O O . PRO A 1 297 ? -9.830 16.040 -21.271 1.00 87.38 297 PRO A O 1
ATOM 2319 N N . GLU A 1 298 ? -10.827 17.062 -22.989 1.00 90.19 298 GLU A N 1
ATOM 2320 C CA . GLU A 1 298 ? -9.633 17.797 -23.422 1.00 90.19 298 GLU A CA 1
ATOM 2321 C C . GLU A 1 298 ? -9.144 18.778 -22.350 1.00 90.19 298 GLU A C 1
ATOM 2323 O O . GLU A 1 298 ? -7.941 18.921 -22.119 1.00 90.19 298 GLU A O 1
ATOM 2328 N N . ASN A 1 299 ? -10.077 19.437 -21.659 1.00 88.38 299 ASN A N 1
ATOM 2329 C CA . ASN A 1 299 ? -9.753 20.364 -20.578 1.00 88.38 299 ASN A CA 1
ATOM 2330 C C . ASN A 1 299 ? -9.247 19.615 -19.345 1.00 88.38 299 ASN A C 1
ATOM 2332 O O . ASN A 1 299 ? -8.320 20.089 -18.691 1.00 88.38 299 ASN A O 1
ATOM 2336 N N . VAL A 1 300 ? -9.798 18.433 -19.055 1.00 87.25 300 VAL A N 1
ATOM 2337 C CA . VAL A 1 300 ? -9.289 17.563 -17.985 1.00 87.25 300 VAL A CA 1
ATOM 2338 C C . VAL A 1 300 ? -7.841 17.169 -18.266 1.00 87.25 300 VAL A C 1
ATOM 2340 O O . VAL A 1 300 ? -6.993 17.351 -17.396 1.00 87.25 300 VAL A O 1
ATOM 2343 N N . ASN A 1 301 ? -7.531 16.724 -19.487 1.00 87.44 301 ASN A N 1
ATOM 2344 C CA . ASN A 1 301 ? -6.167 16.353 -19.873 1.00 87.44 301 ASN A CA 1
ATOM 2345 C C . ASN A 1 301 ? -5.180 17.515 -19.690 1.00 87.44 301 ASN A C 1
ATOM 2347 O O . ASN A 1 301 ? -4.119 17.336 -19.092 1.00 87.44 301 ASN A O 1
ATOM 2351 N N . ARG A 1 302 ? -5.549 18.726 -20.134 1.00 88.56 302 ARG A N 1
ATOM 2352 C CA . ARG A 1 302 ? -4.724 19.934 -19.954 1.00 88.56 302 ARG A CA 1
ATOM 2353 C C . ARG A 1 302 ? -4.514 20.278 -18.481 1.00 88.56 302 ARG A C 1
ATOM 2355 O O . ARG A 1 302 ? -3.393 20.572 -18.079 1.00 88.56 302 ARG A O 1
ATOM 2362 N N . LEU A 1 303 ? -5.566 20.219 -17.665 1.00 87.44 303 LEU A N 1
ATOM 2363 C CA . LEU A 1 303 ? -5.478 20.522 -16.235 1.00 87.44 303 LEU A CA 1
ATOM 2364 C C . LEU A 1 303 ? -4.633 19.494 -15.479 1.00 87.44 303 LEU A C 1
ATOM 2366 O O . LEU A 1 303 ? -3.844 19.882 -14.622 1.00 87.44 303 LEU A O 1
ATOM 2370 N N . VAL A 1 304 ? -4.761 18.205 -15.801 1.00 87.44 304 VAL A N 1
ATOM 2371 C CA . VAL A 1 304 ? -3.929 17.140 -15.220 1.00 87.44 304 VAL A CA 1
ATOM 2372 C C . VAL A 1 304 ? -2.462 17.344 -15.595 1.00 87.44 304 VAL A C 1
ATOM 2374 O O . VAL A 1 304 ? -1.597 17.275 -14.721 1.00 87.44 304 VAL A O 1
ATOM 2377 N N . PHE A 1 305 ? -2.186 17.656 -16.866 1.00 87.69 305 PHE A N 1
ATOM 2378 C CA . PHE A 1 305 ? -0.838 17.955 -17.342 1.00 87.69 305 PHE A CA 1
ATOM 2379 C C . PHE A 1 305 ? -0.225 19.145 -16.594 1.00 87.69 305 PHE A C 1
ATOM 2381 O O . PHE A 1 305 ? 0.862 19.020 -16.032 1.00 87.69 305 PHE A O 1
ATOM 2388 N N . LEU A 1 306 ? -0.935 20.274 -16.510 1.00 87.81 306 LEU A N 1
ATOM 2389 C CA . LEU A 1 306 ? -0.466 21.446 -15.767 1.00 87.81 306 LEU A CA 1
ATOM 2390 C C . LEU A 1 306 ? -0.252 21.114 -14.285 1.00 87.81 306 LEU A C 1
ATOM 2392 O O . LEU A 1 306 ? 0.810 21.384 -13.737 1.00 87.81 306 LEU A O 1
ATOM 2396 N N . ALA A 1 307 ? -1.212 20.447 -13.641 1.00 84.88 307 ALA A N 1
ATOM 2397 C CA . ALA A 1 307 ? -1.146 20.114 -12.220 1.00 84.88 307 ALA A CA 1
ATOM 2398 C C . ALA A 1 307 ? 0.056 19.240 -11.830 1.00 84.88 307 ALA A C 1
ATOM 2400 O O . ALA A 1 307 ? 0.502 19.316 -10.685 1.00 84.88 307 ALA A O 1
ATOM 2401 N N . LYS A 1 308 ? 0.552 18.395 -12.743 1.00 80.88 308 LYS A N 1
ATOM 2402 C CA . LYS A 1 308 ? 1.738 17.561 -12.509 1.00 80.88 308 LYS A CA 1
ATOM 2403 C C . LYS A 1 308 ? 3.046 18.310 -12.791 1.00 80.88 308 LYS A C 1
ATOM 2405 O O . LYS A 1 308 ? 4.030 18.031 -12.117 1.00 80.88 308 LYS A O 1
ATOM 2410 N N . ASN A 1 309 ? 3.045 19.260 -13.727 1.00 82.38 309 ASN A N 1
ATOM 2411 C CA . ASN A 1 309 ? 4.249 19.977 -14.163 1.00 82.38 309 ASN A CA 1
ATOM 2412 C C . ASN A 1 309 ? 4.467 21.339 -13.477 1.00 82.38 309 ASN A C 1
ATOM 2414 O O . ASN A 1 309 ? 5.544 21.906 -13.604 1.00 82.38 309 ASN A O 1
ATOM 2418 N N . LEU A 1 310 ? 3.495 21.857 -12.717 1.00 78.12 310 LEU A N 1
ATOM 2419 C CA . LEU A 1 310 ? 3.599 23.152 -12.018 1.00 78.12 310 LEU A CA 1
ATOM 2420 C C . LEU A 1 310 ? 4.767 23.257 -11.015 1.00 78.12 310 LEU A C 1
ATOM 2422 O O . LEU A 1 310 ? 5.171 24.368 -10.702 1.00 78.12 310 LEU A O 1
ATOM 2426 N N . ASN A 1 311 ? 5.301 22.132 -10.525 1.00 60.84 311 ASN A N 1
ATOM 2427 C CA . ASN A 1 311 ? 6.422 22.090 -9.571 1.00 60.84 311 ASN A CA 1
ATOM 2428 C C . ASN A 1 311 ? 7.768 21.710 -10.224 1.00 60.84 311 ASN A C 1
ATOM 2430 O O . ASN A 1 311 ? 8.725 21.434 -9.509 1.00 60.84 311 ASN A O 1
ATOM 2434 N N . VAL A 1 312 ? 7.821 21.608 -11.556 1.00 57.75 312 VAL A N 1
ATOM 2435 C CA . VAL A 1 312 ? 9.019 21.196 -12.319 1.00 57.75 312 VAL A CA 1
ATOM 2436 C C . VAL A 1 312 ? 9.732 22.416 -12.941 1.00 57.75 312 VAL A C 1
ATOM 2438 O O . VAL A 1 312 ? 10.684 22.255 -13.697 1.00 57.75 312 VAL A O 1
ATOM 2441 N N . ALA A 1 313 ? 9.271 23.633 -12.631 1.00 35.84 313 ALA A N 1
ATOM 2442 C CA . ALA A 1 313 ? 9.821 24.902 -13.114 1.00 35.84 313 ALA A CA 1
ATOM 2443 C C . ALA A 1 313 ? 10.602 25.640 -12.022 1.00 35.84 313 ALA A C 1
ATOM 2445 O O . ALA A 1 313 ? 10.160 25.580 -10.850 1.00 35.84 313 ALA A O 1
#

Radius of gyration: 30.07 Å; chains: 1; bounding box: 74×59×87 Å

Organism: Synaphobranchus kaupii (NCBI:txid118154)

InterPro domains:
  IPR008906 HAT, C-terminal dimerisation domain [PF05699] (230-310)
  IPR012337 Ribonuclease H-like superfamily [SSF53098] (2-311)
  IPR052035 Zinc finger BED domain-containing [PTHR46481] (1-310)

Foldseek 3Di:
DEDEDAPDPVVVVVCVVVVHHYAYQPQQVVLVVVCVVCVPPPLLVVLLVLLQVLLVVCVPDPVLLVQLQVLCVVVVAPSDRQQHDDSRGVVSSLVNLVVCLSSLRSSQVSQCVDPVNVVSNDDPSSNVSSVVCNVVCVVVVVLSVVLLDQPAQDDDDPVCVVVVVVVLLVVLVVVVVVVVVVVVPPDDDDDDDDDDDDDDDDDDDDDDCVVVVPPPDPPDPPPDPDPVNLVVVVVPDDDDDPPDGPLVVLVVCCVSRVSVSVVCVVVSSDRSHPNVVVVLVVVLCVVCDPVNPPDDPVVSVVVSVCVVCVPVD

pLDDT: mean 76.09, std 20.13, range [21.58, 96.94]

Sequence (313 aa):
MCMTTDSGANMVCALGINKWPRLACFGHRLHIAIERSVQNDNRVARATGVCKKVVSTFSYSWKKKKALTTAQRELNLPTHKLVTESPTRWGSRVKMMERMLEQEKAVTQVLAADQKSRHLIPTWQDIKVWEAITTALTPLQAFTDALSGEEYATYLSPEELEEVKNRAATEAKALEQKTATEASSTVGQSEMEESTAPSPQPKKTKISLASFFEECSSSAPSKQQGFGVELDSYLLIATADHRSDPLQWWHLHSSHFPRISRLAKQYLCILATSSPSERVFSKGGNIVTSSRASLKPENVNRLVFLAKNLNVA